Protein AF-A0A1I1S338-F1 (afdb_monomer)

Foldseek 3Di:
DAFEAECVRLVHDAFQDFALLAAQLQPAAAEWEPEAQFQADPDPVCVSVVLNVQQCCCCVVVVHRTRQACWEFHQQRYIYGTSHASTFGNQLPDPCCRRRYGYYYYSWHHHPVDTDDNHPSRLNNLLQRRLLCCAPRVHHQQYAYSCVRDPDCPPPPCRVCNVVVSSHFFDKDKDADAPPDALPNVCNGSNHDSVVQCVQAVNDPVRDDDGRDITTDGD

InterPro domains:
  IPR002502 N-acetylmuramoyl-L-alanine amidase domain [cd06583] (28-158)
  IPR006619 Peptidoglycan recognition protein family domain, metazoa/bacteria [SM00701] (2-142)
  IPR015510 Peptidoglycan recognition protein [PTHR11022] (5-163)
  IPR018392 LysM domain [PF01476] (175-217)
  IPR018392 LysM domain [PS51782] (173-217)
  IPR018392 LysM domain [SM00257] (174-218)
  IPR018392 LysM domain [cd00118] (173-217)
  IPR036505 N-acetylmuramoyl-L-alanine amidase/PGRP domain superfamily [G3DSA:3.40.80.10] (1-164)
  IPR036505 N-acetylmuramoyl-L-alanine amidase/PGRP domain superfamily [SSF55846] (4-162)
  IPR036779 LysM domain superfamily [G3DSA:3.10.350.10] (165-219)
  IPR036779 LysM domain superfamily [SSF54106] (173-217)

pLDDT: mean 95.17, std 5.33, range [66.94, 98.88]

Solvent-accessible surface area (backbone atoms only — not comparable to full-atom values): 11279 Å² total; per-residue (Å²): 126,58,44,73,36,49,41,74,79,49,63,58,76,83,57,80,60,84,52,61,71,49,45,18,60,80,40,8,40,29,34,34,36,73,44,71,50,63,61,54,66,94,51,69,85,53,46,40,58,52,52,46,50,51,29,45,46,28,32,74,72,69,64,37,46,40,39,37,32,16,31,35,21,29,57,75,4,36,24,38,45,46,60,33,65,63,33,39,26,68,65,34,87,41,71,64,41,14,24,21,20,41,28,39,26,34,48,29,19,20,43,102,90,50,58,44,81,85,39,74,36,22,50,43,7,42,16,40,52,47,22,23,35,30,60,74,33,50,25,32,91,47,63,45,38,37,42,79,62,43,100,55,73,41,24,48,81,57,39,59,37,44,77,70,52,66,45,55,50,76,48,76,40,80,46,65,40,51,88,92,67,44,58,60,58,50,13,61,62,55,18,36,54,31,63,59,37,27,61,69,59,73,47,52,89,94,58,80,83,52,70,69,41,77,39,50,42,73,51

Mean predicted aligned error: 4.78 Å

Sequence (219 aa):
MAVFITRAQWGARAPRNRNTDITPGNGGVTIHHVGGTRTARSSHDDCAAQVRSIQNQHMDTNGWADIAYSHLSCVHGHVFQGRGEGYRTAANGTDSGNQDWYAVCGLTGGTPSAYDTMTAELRDAFRLAVARLRALGGAATAINGHLNHLATACPGNLYTWVQNGTLAPGTVRTHTVQAGETLYAIGQRYGVAWTSIADRNGIRDPYLIYVGQRLLISY

Organism: NCBI:txid910347

Secondary structure (DSSP, 8-state):
--EEE-TTTTTPPPPS-------TTSSEEEEEEEESS----SSGGGHHHHHHHHHHIIIIIS--SS-S-SEEE-TTSEEEESS-TTS--S-SSSHHHHHHEEEEEEEEEEETTEEPP--HHHHHHHHHHHHHHHHTT---SEEEEGGGTSS--TTGGGHHHHHTTTTSS--EEEEEPPTT--HHHHHHHHTS-HHHHHHHTT--TT----TT-EEEEE-

Structure (mmCIF, N/CA/C/O backbone):
data_AF-A0A1I1S338-F1
#
_entry.id   AF-A0A1I1S338-F1
#
loop_
_atom_site.group_PDB
_atom_site.id
_atom_site.type_symbol
_atom_site.label_atom_id
_atom_site.label_alt_id
_atom_site.label_comp_id
_atom_site.label_asym_id
_atom_site.label_entity_id
_atom_site.label_seq_id
_atom_site.pdbx_PDB_ins_code
_atom_site.Cartn_x
_atom_site.Cartn_y
_atom_site.Cartn_z
_atom_site.occupancy
_atom_site.B_iso_or_equiv
_atom_site.auth_seq_id
_atom_site.auth_comp_id
_atom_site.auth_asym_id
_atom_site.auth_atom_id
_atom_site.pdbx_PDB_model_num
ATOM 1 N N . MET A 1 1 ? -8.687 12.300 4.635 1.00 67.56 1 MET A N 1
ATOM 2 C CA . MET A 1 1 ? -8.580 11.089 5.486 1.00 67.56 1 MET A CA 1
ATOM 3 C C . MET A 1 1 ? -8.203 9.935 4.580 1.00 67.56 1 MET A C 1
ATOM 5 O O . MET A 1 1 ? -8.841 9.800 3.550 1.00 67.56 1 MET A O 1
ATOM 9 N N . ALA A 1 2 ? -7.185 9.147 4.931 1.00 86.06 2 ALA A N 1
ATOM 10 C CA . ALA A 1 2 ? -6.843 7.964 4.153 1.00 86.06 2 ALA A CA 1
ATOM 11 C C . ALA A 1 2 ? -7.963 6.908 4.118 1.00 86.06 2 ALA A C 1
ATOM 13 O O . ALA A 1 2 ? -8.578 6.652 5.155 1.00 86.06 2 ALA A O 1
ATOM 14 N N . VAL A 1 3 ? -8.204 6.304 2.953 1.00 90.69 3 VAL A N 1
ATOM 15 C CA . VAL A 1 3 ? -9.297 5.345 2.712 1.00 90.69 3 VAL A CA 1
ATOM 16 C C . VAL A 1 3 ? -8.755 4.068 2.080 1.00 90.69 3 VAL A C 1
ATOM 18 O O . VAL A 1 3 ? -7.980 4.125 1.130 1.00 90.69 3 VAL A O 1
ATOM 21 N N . PHE A 1 4 ? -9.178 2.911 2.588 1.00 94.69 4 PHE A N 1
ATOM 22 C CA . PHE A 1 4 ? -8.853 1.616 1.996 1.00 94.69 4 PHE A CA 1
ATOM 23 C C . PHE A 1 4 ? -9.883 1.224 0.928 1.00 94.69 4 PHE A C 1
ATOM 25 O O . PHE A 1 4 ? -11.087 1.282 1.176 1.00 94.69 4 PHE A O 1
ATOM 32 N N . ILE A 1 5 ? -9.402 0.808 -0.241 1.00 96.69 5 ILE A N 1
ATOM 33 C CA . ILE A 1 5 ? -10.182 0.420 -1.415 1.00 96.69 5 ILE A CA 1
ATOM 34 C C . ILE A 1 5 ? -9.895 -1.051 -1.718 1.00 96.69 5 ILE A C 1
ATOM 36 O O . ILE A 1 5 ? -8.799 -1.426 -2.141 1.00 96.69 5 ILE A O 1
ATOM 40 N N . THR A 1 6 ? -10.894 -1.898 -1.494 1.00 97.69 6 THR A N 1
ATOM 41 C CA . THR A 1 6 ? -10.835 -3.342 -1.752 1.00 97.69 6 THR A CA 1
ATOM 42 C C . THR A 1 6 ? -10.693 -3.649 -3.239 1.00 97.69 6 THR A C 1
ATOM 44 O O . THR A 1 6 ? -11.059 -2.845 -4.098 1.00 97.69 6 THR A O 1
ATOM 47 N N . ARG A 1 7 ? -10.239 -4.868 -3.548 1.00 98.44 7 ARG A N 1
ATOM 48 C CA . ARG A 1 7 ? -10.154 -5.378 -4.926 1.00 98.44 7 ARG A CA 1
ATOM 49 C C . ARG A 1 7 ? -11.443 -5.210 -5.727 1.00 98.44 7 ARG A C 1
ATOM 51 O O . ARG A 1 7 ? -11.390 -4.789 -6.877 1.00 98.44 7 ARG A O 1
ATOM 58 N N . ALA A 1 8 ? -12.591 -5.496 -5.116 1.00 98.12 8 ALA A N 1
ATOM 59 C CA . ALA A 1 8 ? -13.884 -5.332 -5.773 1.00 98.12 8 ALA A CA 1
ATOM 60 C C . ALA A 1 8 ? -14.172 -3.857 -6.105 1.00 98.12 8 ALA A C 1
ATOM 62 O O . ALA A 1 8 ? -14.576 -3.551 -7.222 1.00 98.12 8 ALA A O 1
ATOM 63 N N . GLN A 1 9 ? -13.897 -2.938 -5.173 1.00 97.94 9 GLN A N 1
ATOM 64 C CA . GLN A 1 9 ? -14.173 -1.508 -5.350 1.00 97.94 9 GLN A CA 1
ATOM 65 C C . GLN A 1 9 ? -13.349 -0.862 -6.470 1.00 97.94 9 GLN A C 1
ATOM 67 O O . GLN A 1 9 ? -13.859 0.017 -7.157 1.00 97.94 9 GLN A O 1
ATOM 72 N N . TRP A 1 10 ? -12.097 -1.285 -6.689 1.00 98.44 10 TRP A N 1
ATOM 73 C CA . TRP A 1 10 ? -11.290 -0.760 -7.801 1.00 98.44 10 TRP A CA 1
ATOM 74 C C . TRP A 1 10 ? -11.414 -1.570 -9.098 1.00 98.44 10 TRP A C 1
ATOM 76 O O . TRP A 1 10 ? -10.772 -1.228 -10.093 1.00 98.44 10 TRP A O 1
ATOM 86 N N . GLY A 1 11 ? -12.264 -2.600 -9.130 1.00 98.56 11 GLY A N 1
ATOM 87 C CA . GLY A 1 11 ? -12.489 -3.420 -10.322 1.00 98.56 11 GLY A CA 1
ATOM 88 C C . GLY A 1 11 ? -11.291 -4.302 -10.675 1.00 98.56 11 GLY A C 1
ATOM 89 O O . GLY A 1 11 ? -10.928 -4.413 -11.845 1.00 98.56 11 GLY A O 1
ATOM 90 N N . ALA A 1 12 ? -10.649 -4.894 -9.667 1.00 98.62 12 ALA A N 1
ATOM 91 C CA . ALA A 1 12 ? -9.576 -5.856 -9.866 1.00 98.62 12 ALA A CA 1
ATOM 92 C C . ALA A 1 12 ? -10.063 -7.076 -10.635 1.00 98.62 12 ALA A C 1
ATOM 94 O O . ALA A 1 12 ? -11.068 -7.684 -10.260 1.00 98.62 12 ALA A O 1
ATOM 95 N N . ARG A 1 13 ? -9.287 -7.531 -11.621 1.00 98.19 13 ARG A N 1
ATOM 96 C CA . ARG A 1 13 ? -9.495 -8.885 -12.147 1.00 98.19 13 ARG A CA 1
ATOM 97 C C . ARG A 1 13 ? -8.976 -9.940 -11.167 1.00 98.19 13 ARG A C 1
ATOM 99 O O . ARG A 1 13 ? -8.179 -9.647 -10.261 1.00 98.19 13 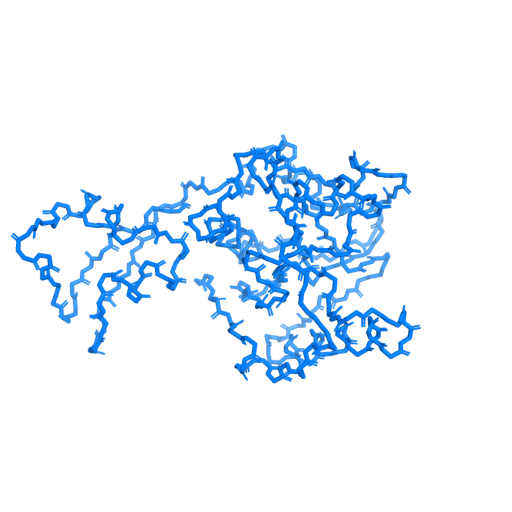ARG A O 1
ATOM 106 N N . ALA A 1 14 ? -9.448 -11.173 -11.337 1.00 98.25 14 ALA A N 1
ATOM 107 C CA . ALA A 1 14 ? -9.021 -12.306 -10.527 1.00 98.25 14 ALA A CA 1
ATOM 108 C C . ALA A 1 14 ? -7.524 -12.611 -10.747 1.00 98.25 14 ALA A C 1
ATOM 110 O O . ALA A 1 14 ? -7.052 -12.533 -11.885 1.00 98.25 14 ALA A O 1
ATOM 111 N N . PRO A 1 15 ? -6.768 -12.955 -9.689 1.00 98.19 15 PRO A N 1
ATOM 112 C CA . PRO A 1 15 ? -5.396 -13.426 -9.841 1.00 98.19 15 PRO A CA 1
ATOM 113 C C . PRO A 1 15 ? -5.374 -14.823 -10.486 1.00 98.19 15 PRO A C 1
ATOM 115 O O . PRO A 1 15 ? -6.295 -15.612 -10.282 1.00 98.19 15 PRO A O 1
ATOM 118 N N . ARG A 1 16 ? -4.304 -15.160 -11.216 1.00 98.31 16 ARG A N 1
ATOM 119 C CA . ARG A 1 16 ? -4.097 -16.508 -11.787 1.00 98.31 16 ARG A CA 1
ATOM 120 C C . ARG A 1 16 ? -3.843 -17.561 -10.708 1.00 98.31 16 ARG A C 1
ATOM 122 O O . ARG A 1 16 ? -4.234 -18.709 -10.863 1.00 98.31 16 ARG A O 1
ATOM 129 N N . ASN A 1 17 ? -3.164 -17.173 -9.631 1.00 96.75 17 ASN A N 1
ATOM 130 C CA . ASN A 1 17 ? -2.969 -17.971 -8.422 1.00 96.75 17 ASN A CA 1
ATOM 131 C C . ASN A 1 17 ? -2.651 -17.049 -7.233 1.00 96.75 17 ASN A C 1
ATOM 133 O O . ASN A 1 17 ? -2.415 -15.851 -7.406 1.00 96.75 17 ASN A O 1
ATOM 137 N N . ARG A 1 18 ? -2.668 -17.609 -6.022 1.00 95.44 18 ARG A N 1
ATOM 138 C CA . ARG A 1 18 ? -2.343 -16.904 -4.780 1.00 95.44 18 ARG A CA 1
ATOM 139 C C . ARG A 1 18 ? -1.297 -17.698 -4.008 1.00 95.44 18 ARG A C 1
ATOM 141 O O . ARG A 1 18 ? -1.559 -18.829 -3.621 1.00 95.44 18 ARG A O 1
ATOM 148 N N . ASN A 1 19 ? -0.136 -17.092 -3.786 1.00 96.88 19 ASN A N 1
ATOM 149 C CA . ASN A 1 19 ? 0.939 -17.692 -3.006 1.00 96.88 19 ASN A CA 1
ATOM 150 C C . ASN A 1 19 ? 0.873 -17.195 -1.554 1.00 96.88 19 ASN A C 1
ATOM 152 O O . ASN A 1 19 ? 0.989 -15.991 -1.328 1.00 96.88 19 ASN A O 1
ATOM 156 N N . THR A 1 20 ? 0.680 -18.102 -0.597 1.00 97.69 20 THR A N 1
ATOM 157 C CA . THR A 1 20 ? 0.616 -17.814 0.849 1.00 97.69 20 THR A CA 1
ATOM 158 C C . THR A 1 20 ? 1.946 -18.026 1.572 1.00 97.69 20 THR A C 1
ATOM 160 O O . THR A 1 20 ? 2.006 -17.899 2.790 1.00 97.69 20 THR A O 1
ATOM 163 N N . ASP A 1 21 ? 3.009 -18.366 0.844 1.00 97.56 21 ASP A N 1
ATOM 164 C CA . ASP A 1 21 ? 4.362 -18.501 1.378 1.00 97.56 21 ASP A CA 1
ATOM 165 C C . ASP A 1 21 ? 4.961 -17.117 1.664 1.00 97.56 21 ASP A C 1
ATOM 167 O O . ASP A 1 21 ? 5.674 -16.537 0.844 1.00 97.56 21 ASP A O 1
ATOM 171 N N . ILE A 1 22 ? 4.590 -16.536 2.801 1.00 98.31 22 ILE A N 1
ATOM 172 C CA . ILE A 1 22 ? 5.074 -15.236 3.255 1.00 98.31 22 ILE A CA 1
ATOM 173 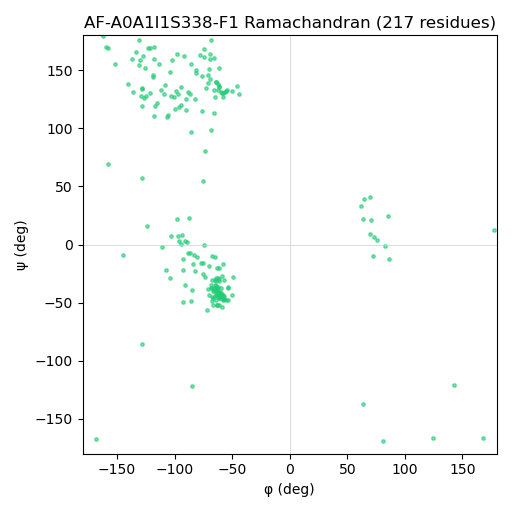C C . ILE A 1 22 ? 5.311 -15.259 4.772 1.00 98.31 22 ILE A C 1
ATOM 175 O O . ILE A 1 22 ? 4.500 -15.775 5.540 1.00 98.31 22 ILE A O 1
ATOM 179 N N . THR A 1 23 ? 6.418 -14.666 5.204 1.00 98.56 23 THR A N 1
ATOM 180 C CA . THR A 1 23 ? 6.930 -14.606 6.580 1.00 98.56 23 THR A CA 1
ATOM 181 C C . THR A 1 23 ? 7.237 -13.158 6.986 1.00 98.56 23 THR A C 1
ATOM 183 O O . THR A 1 23 ? 8.348 -12.833 7.403 1.00 98.56 23 THR A O 1
ATOM 186 N N . PRO A 1 24 ? 6.254 -12.240 6.919 1.00 98.06 24 PRO A N 1
ATOM 187 C CA . PRO A 1 24 ? 6.486 -10.803 7.073 1.00 98.06 24 PRO A CA 1
ATOM 188 C C . PRO A 1 24 ? 6.921 -10.385 8.491 1.00 98.06 24 PRO A C 1
ATOM 190 O O . PRO A 1 24 ? 7.330 -9.243 8.709 1.00 98.06 24 PRO A O 1
ATOM 193 N N . GLY A 1 25 ? 6.851 -11.305 9.458 1.00 98.12 25 GLY A N 1
ATOM 194 C CA . GLY A 1 25 ? 7.414 -11.144 10.798 1.00 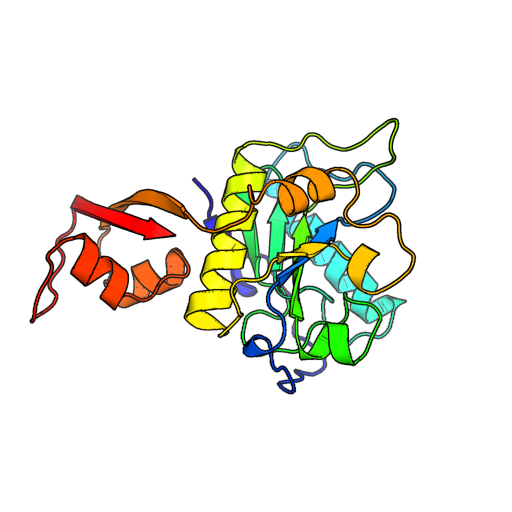98.12 25 GLY A CA 1
ATOM 195 C C . GLY A 1 25 ? 8.949 -11.161 10.836 1.00 98.12 25 GLY A C 1
ATOM 196 O O . GLY A 1 25 ? 9.523 -10.651 11.792 1.00 98.12 25 GLY A O 1
ATOM 197 N N . ASN A 1 26 ? 9.614 -11.683 9.799 1.00 98.19 26 ASN A N 1
ATOM 198 C CA . ASN A 1 26 ? 11.077 -11.668 9.681 1.00 98.19 26 ASN A CA 1
ATOM 199 C C . ASN A 1 26 ? 11.615 -10.338 9.132 1.00 98.19 26 ASN A C 1
ATOM 201 O O . ASN A 1 26 ? 12.783 -10.013 9.334 1.00 98.19 26 ASN A O 1
ATOM 205 N N . GLY A 1 27 ? 10.781 -9.582 8.416 1.00 98.06 27 GLY A N 1
ATOM 206 C CA . GLY A 1 27 ? 11.175 -8.353 7.740 1.00 98.06 27 GLY A CA 1
ATOM 207 C C . GLY A 1 27 ? 10.257 -7.193 8.083 1.00 98.06 27 GLY A C 1
ATOM 208 O O . GLY A 1 27 ? 10.541 -6.415 8.991 1.00 98.06 27 GLY A O 1
ATOM 209 N N . GLY A 1 28 ? 9.148 -7.067 7.357 1.00 98.31 28 GLY A N 1
ATOM 210 C CA . GLY A 1 28 ? 8.177 -5.996 7.571 1.00 98.31 28 GLY A CA 1
ATOM 211 C C . GLY A 1 28 ? 7.575 -5.487 6.269 1.00 98.31 28 GLY A C 1
ATOM 212 O O . GLY A 1 28 ? 6.930 -6.241 5.537 1.00 98.31 28 GLY A O 1
ATOM 213 N N . VAL A 1 29 ? 7.742 -4.190 5.988 1.00 98.81 29 VAL A N 1
ATOM 214 C CA . VAL A 1 29 ? 7.155 -3.541 4.804 1.00 98.81 29 VAL A CA 1
ATOM 215 C C . VAL A 1 29 ? 8.200 -2.808 3.963 1.00 98.81 29 VAL A C 1
ATOM 217 O O . VAL A 1 29 ? 8.901 -1.923 4.447 1.00 98.81 29 VAL A O 1
ATOM 220 N N . THR A 1 30 ? 8.247 -3.126 2.672 1.00 98.88 30 THR A N 1
ATOM 221 C CA . THR A 1 30 ? 9.087 -2.457 1.676 1.00 98.88 30 THR A CA 1
ATOM 222 C C . THR A 1 30 ? 8.299 -1.422 0.891 1.00 98.88 30 THR A C 1
ATOM 224 O O . THR A 1 30 ? 7.211 -1.693 0.379 1.00 98.88 30 THR A O 1
ATOM 227 N N . ILE A 1 31 ? 8.868 -0.228 0.765 1.00 98.81 31 ILE A N 1
ATOM 228 C CA . ILE A 1 31 ? 8.278 0.896 0.045 1.00 98.81 31 ILE A CA 1
ATOM 229 C C . ILE A 1 31 ? 8.792 0.940 -1.388 1.00 98.81 31 ILE A C 1
ATOM 231 O O . ILE A 1 31 ? 9.991 0.803 -1.649 1.00 98.81 31 ILE A O 1
ATOM 235 N N . HIS A 1 32 ? 7.851 1.167 -2.301 1.00 98.75 32 HIS A N 1
ATOM 236 C CA . HIS A 1 32 ? 8.046 1.256 -3.742 1.00 98.75 32 HIS A CA 1
ATOM 237 C C . HIS A 1 32 ? 7.447 2.541 -4.312 1.00 98.75 32 HIS A C 1
ATOM 239 O O . HIS A 1 32 ? 6.574 3.159 -3.702 1.00 98.75 32 HIS A O 1
ATOM 245 N N . HIS A 1 33 ? 7.875 2.894 -5.518 1.00 97.69 33 HIS A N 1
ATOM 246 C CA . HIS A 1 33 ? 7.167 3.806 -6.417 1.00 97.69 33 HIS A CA 1
ATOM 247 C C . HIS A 1 33 ? 6.901 3.089 -7.751 1.00 97.69 33 HIS A C 1
ATOM 249 O O . HIS A 1 33 ? 7.451 2.010 -7.978 1.00 97.69 33 HIS A O 1
ATOM 255 N N . VAL A 1 34 ? 6.074 3.651 -8.633 1.00 95.81 34 VAL A N 1
ATOM 256 C CA . VAL A 1 34 ? 5.725 2.979 -9.901 1.00 95.81 34 VAL A CA 1
ATOM 257 C C . VAL A 1 34 ? 6.912 2.951 -10.866 1.00 95.81 34 VAL A C 1
ATOM 259 O O . VAL A 1 34 ? 7.114 1.953 -11.552 1.00 95.81 34 VAL A O 1
ATOM 262 N N . GLY A 1 35 ? 7.711 4.020 -10.934 1.00 87.94 35 GLY A N 1
ATOM 263 C CA . GLY A 1 35 ? 8.887 4.031 -11.802 1.00 87.94 35 GLY A CA 1
ATOM 264 C C . GLY A 1 35 ? 9.544 5.393 -12.007 1.00 87.94 35 GLY A C 1
ATOM 265 O O . GLY A 1 35 ? 9.264 6.368 -11.311 1.00 87.94 35 GLY A O 1
ATOM 266 N N . GLY A 1 36 ? 10.428 5.454 -13.008 1.00 90.81 36 GLY A N 1
ATOM 267 C CA . GLY A 1 36 ? 11.307 6.599 -13.282 1.00 90.81 36 GLY A CA 1
ATOM 268 C C . GLY A 1 36 ? 10.640 7.828 -13.909 1.00 90.81 36 GLY A C 1
ATOM 269 O O . GLY A 1 36 ? 11.309 8.827 -14.151 1.00 90.81 36 GLY A O 1
ATOM 270 N N . THR A 1 37 ? 9.336 7.790 -14.178 1.00 94.62 37 THR A N 1
ATOM 271 C CA . THR A 1 37 ? 8.576 8.914 -14.747 1.00 94.62 37 THR A CA 1
ATOM 272 C C . THR A 1 37 ? 7.473 9.358 -13.800 1.00 94.62 37 THR A C 1
ATOM 274 O O . THR A 1 37 ? 6.845 8.522 -13.151 1.00 94.62 37 THR A O 1
ATOM 277 N N . ARG A 1 38 ? 7.190 10.665 -13.773 1.00 96.81 38 ARG A N 1
ATOM 278 C CA . ARG A 1 38 ? 6.023 11.213 -13.072 1.00 96.81 38 ARG A CA 1
ATOM 279 C C . ARG A 1 38 ? 4.741 10.552 -13.570 1.00 96.81 38 ARG A C 1
ATOM 281 O O . ARG A 1 38 ? 4.540 10.402 -14.774 1.00 96.81 38 ARG A O 1
AT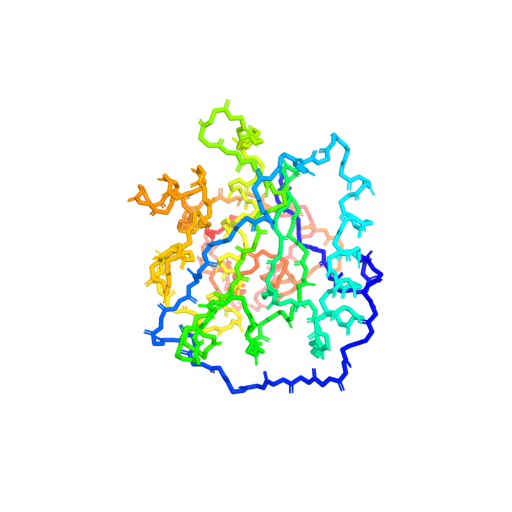OM 288 N N . THR A 1 39 ? 3.905 10.117 -12.642 1.00 96.50 39 THR A N 1
ATOM 289 C CA . THR A 1 39 ? 2.729 9.280 -12.912 1.00 96.50 39 THR A CA 1
ATOM 290 C C . THR A 1 39 ? 1.548 9.604 -11.999 1.00 96.50 39 THR A C 1
ATOM 292 O O . THR A 1 39 ? 0.449 9.091 -12.223 1.00 96.50 39 THR A O 1
ATOM 295 N N . ALA A 1 40 ? 1.741 10.443 -10.977 1.00 97.31 40 ALA A N 1
ATOM 296 C CA . ALA A 1 40 ? 0.662 10.841 -10.086 1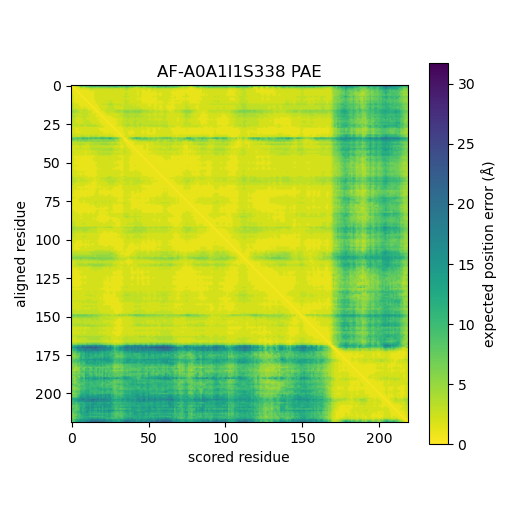.00 97.31 40 ALA A CA 1
ATOM 297 C C . ALA A 1 40 ? -0.498 11.461 -10.881 1.00 97.31 40 ALA A C 1
ATOM 299 O O . ALA A 1 40 ? -0.306 12.322 -11.742 1.00 97.31 40 ALA A O 1
ATOM 300 N N . ARG A 1 41 ? -1.719 10.998 -10.599 1.00 97.62 41 ARG A N 1
ATOM 301 C CA . ARG A 1 41 ? -2.935 11.526 -11.225 1.00 97.62 41 ARG A CA 1
ATOM 302 C C . ARG A 1 41 ? -3.381 12.803 -10.529 1.00 97.62 41 ARG A C 1
ATOM 304 O O . ARG A 1 41 ? -3.219 12.941 -9.319 1.00 97.62 41 ARG A O 1
ATOM 311 N N . SER A 1 42 ? -3.970 13.718 -11.292 1.00 96.25 42 SER A N 1
ATOM 312 C CA . SER A 1 42 ? -4.557 14.945 -10.751 1.00 96.25 42 SER A CA 1
ATOM 313 C C . SER A 1 42 ? -5.823 14.651 -9.945 1.00 96.25 42 SER A C 1
ATOM 315 O O . SER A 1 42 ? -5.952 15.168 -8.839 1.00 96.25 42 SER A O 1
ATOM 317 N N . SER A 1 43 ? -6.705 13.771 -10.438 1.00 97.00 43 SER A N 1
ATOM 318 C CA . SER A 1 43 ? -7.913 13.323 -9.731 1.00 97.00 43 SER A CA 1
ATOM 319 C C . SER A 1 43 ? -7.759 11.918 -9.147 1.00 97.00 43 SER A C 1
ATOM 321 O O . SER A 1 43 ? -7.086 11.057 -9.719 1.00 97.00 43 SER A O 1
ATOM 323 N N . HIS A 1 44 ? -8.424 11.673 -8.015 1.00 96.94 44 HIS A N 1
ATOM 324 C CA . HIS A 1 44 ? -8.537 10.334 -7.442 1.00 96.94 44 HIS A CA 1
ATOM 325 C C . HIS A 1 44 ? -9.333 9.382 -8.348 1.00 96.94 44 HIS A C 1
ATOM 327 O O . HIS A 1 44 ? -9.031 8.187 -8.386 1.00 96.94 44 HIS A O 1
ATOM 333 N N . ASP A 1 45 ? -10.290 9.904 -9.119 1.00 96.88 45 ASP A N 1
ATOM 334 C CA . ASP A 1 45 ? -11.149 9.104 -10.003 1.00 96.88 45 ASP A CA 1
ATOM 335 C C . ASP A 1 45 ? -10.335 8.311 -11.044 1.00 96.88 45 ASP A C 1
ATOM 337 O O . ASP A 1 45 ? -10.710 7.209 -11.450 1.00 96.88 45 ASP A O 1
ATOM 341 N N . ASP A 1 46 ? -9.149 8.814 -11.398 1.00 98.12 46 ASP A N 1
ATOM 342 C CA . ASP A 1 46 ? -8.233 8.179 -12.346 1.00 98.12 46 ASP A CA 1
ATOM 343 C C . ASP A 1 46 ? -7.337 7.103 -11.707 1.00 98.12 46 ASP A C 1
ATOM 345 O O . ASP A 1 46 ? -6.732 6.280 -12.407 1.00 98.12 46 ASP A O 1
ATOM 349 N N . CYS A 1 47 ? -7.213 7.078 -10.375 1.00 98.44 47 CYS A N 1
ATOM 350 C CA . CYS A 1 47 ? -6.280 6.181 -9.691 1.00 98.44 47 CYS A CA 1
ATOM 351 C C . CYS A 1 47 ? -6.687 4.713 -9.827 1.00 98.44 47 CYS A C 1
ATOM 353 O O . CYS A 1 47 ? -5.823 3.859 -10.019 1.00 98.44 47 CYS A O 1
ATOM 355 N N . ALA A 1 48 ? -7.984 4.397 -9.798 1.00 98.69 48 ALA A N 1
ATOM 356 C CA . ALA A 1 48 ? -8.434 3.018 -9.988 1.00 98.69 48 ALA A CA 1
ATOM 357 C C . ALA A 1 48 ? -8.073 2.499 -11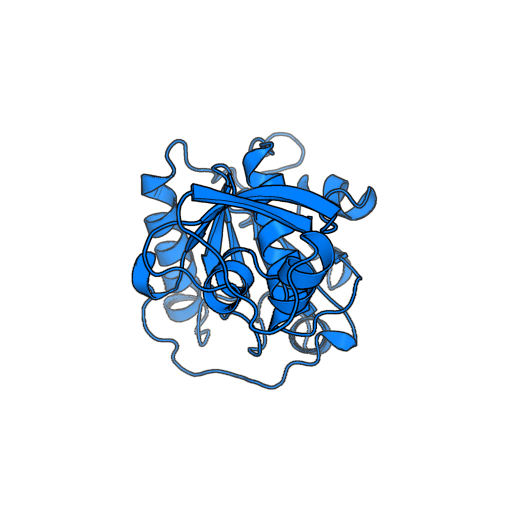.395 1.00 98.69 48 ALA A C 1
ATOM 359 O O . ALA A 1 48 ? -7.629 1.360 -11.545 1.00 98.69 48 ALA A O 1
ATOM 360 N N . ALA A 1 49 ? -8.190 3.346 -12.426 1.00 98.69 49 ALA A N 1
ATOM 361 C CA . ALA A 1 49 ? -7.773 3.006 -13.787 1.00 98.69 49 ALA A CA 1
ATOM 362 C C . ALA A 1 49 ? -6.254 2.802 -13.891 1.00 98.69 49 ALA A C 1
ATOM 364 O O . ALA A 1 49 ? -5.802 1.854 -14.535 1.00 98.69 49 ALA A O 1
ATOM 365 N N . GLN A 1 50 ? -5.466 3.634 -13.205 1.00 98.56 50 GLN A N 1
ATOM 366 C CA . GLN A 1 50 ? -4.016 3.461 -13.114 1.00 98.56 50 GLN A CA 1
ATOM 367 C C . GLN A 1 50 ? -3.633 2.126 -12.458 1.00 98.56 50 GLN A C 1
ATOM 369 O O . GLN A 1 50 ? -2.798 1.406 -13.001 1.00 98.56 50 GLN A O 1
ATOM 374 N N . VAL A 1 51 ? -4.265 1.756 -11.339 1.00 98.81 51 VAL A N 1
ATOM 375 C CA . VAL A 1 51 ? -3.999 0.480 -10.647 1.00 98.81 51 VAL A CA 1
ATOM 376 C C . VAL A 1 51 ? -4.369 -0.719 -11.524 1.00 98.81 51 VAL A C 1
ATOM 378 O O . VAL A 1 51 ? -3.590 -1.671 -11.604 1.00 98.81 51 VAL A O 1
ATOM 381 N N . ARG A 1 52 ? -5.495 -0.661 -12.253 1.00 98.81 52 ARG A N 1
ATOM 382 C CA . ARG A 1 52 ? -5.858 -1.694 -13.243 1.00 98.81 52 ARG A CA 1
ATOM 383 C C . ARG A 1 52 ? -4.823 -1.810 -14.360 1.00 98.81 52 ARG A C 1
ATOM 385 O O . ARG A 1 52 ? -4.460 -2.922 -14.721 1.00 98.81 52 ARG A O 1
ATOM 392 N N . SER A 1 53 ? -4.303 -0.692 -14.869 1.00 98.50 53 SER A N 1
ATOM 393 C CA . SER A 1 53 ? -3.241 -0.705 -15.887 1.00 98.50 53 SER A CA 1
ATOM 394 C C . SER A 1 53 ? -1.971 -1.406 -15.384 1.00 98.50 53 SER A C 1
ATOM 396 O O . SER A 1 53 ? -1.434 -2.275 -16.067 1.00 98.50 53 SER A O 1
ATOM 398 N N . ILE A 1 54 ? -1.555 -1.123 -14.144 1.00 98.56 54 ILE A N 1
ATOM 399 C CA . ILE A 1 54 ? -0.413 -1.793 -13.502 1.00 98.56 54 ILE A CA 1
ATOM 400 C C . ILE A 1 54 ? -0.683 -3.300 -13.340 1.00 98.56 54 ILE A C 1
ATOM 402 O O . ILE A 1 54 ? 0.181 -4.123 -13.636 1.00 98.56 54 ILE A O 1
ATOM 406 N N . GLN A 1 55 ? -1.885 -3.692 -12.899 1.00 98.81 55 GLN A N 1
ATOM 407 C CA . GLN A 1 55 ? -2.269 -5.107 -12.816 1.00 98.81 55 GLN A CA 1
ATOM 408 C C . GLN A 1 55 ? -2.237 -5.790 -14.195 1.00 98.81 55 GLN A C 1
ATOM 410 O O . GLN A 1 55 ? -1.774 -6.927 -14.313 1.00 98.81 55 GLN A O 1
ATOM 415 N N . ASN A 1 56 ? -2.719 -5.107 -15.235 1.00 98.69 56 ASN A N 1
ATOM 416 C CA . ASN A 1 56 ? -2.736 -5.626 -16.597 1.00 98.69 56 ASN A CA 1
ATOM 417 C C . ASN A 1 56 ? -1.321 -5.857 -17.111 1.00 98.69 56 ASN A C 1
ATOM 419 O O . ASN A 1 56 ? -0.988 -6.984 -17.462 1.00 98.69 56 ASN A O 1
ATOM 423 N N . GLN A 1 57 ? -0.455 -4.847 -17.024 1.00 98.25 57 GLN A N 1
ATOM 424 C CA . GLN A 1 57 ? 0.955 -4.974 -17.388 1.00 98.25 57 GLN A CA 1
ATOM 425 C C . GLN A 1 57 ? 1.628 -6.143 -16.651 1.00 98.25 57 GLN A C 1
ATOM 427 O O . GLN A 1 57 ? 2.279 -6.983 -17.269 1.00 98.25 57 GLN A O 1
ATOM 432 N N . HIS A 1 58 ? 1.435 -6.252 -15.335 1.00 98.44 58 HIS A N 1
ATOM 433 C CA . HIS A 1 58 ? 2.060 -7.311 -14.549 1.00 98.44 58 HIS A CA 1
ATOM 434 C C . HIS A 1 58 ? 1.644 -8.723 -14.975 1.00 98.44 58 HIS A C 1
ATOM 436 O O . HIS A 1 58 ? 2.502 -9.599 -15.043 1.00 98.44 58 HIS A O 1
ATOM 442 N N . MET A 1 59 ? 0.369 -8.981 -15.278 1.00 98.50 59 MET A N 1
ATOM 443 C CA . MET A 1 59 ? -0.025 -10.352 -15.642 1.00 98.50 59 MET A CA 1
ATOM 444 C C . MET A 1 59 ? 0.064 -10.608 -17.152 1.00 98.50 59 MET A C 1
ATOM 446 O O . MET A 1 59 ? 0.415 -11.718 -17.553 1.00 98.50 59 MET A O 1
ATOM 450 N N . ASP A 1 60 ? -0.227 -9.617 -17.993 1.00 98.38 60 ASP A N 1
ATOM 451 C CA . ASP A 1 60 ? -0.285 -9.794 -19.451 1.00 98.38 60 ASP A CA 1
ATOM 452 C C . ASP A 1 60 ? 1.099 -9.664 -20.086 1.00 98.38 60 ASP A C 1
ATOM 454 O O . ASP A 1 60 ? 1.435 -10.443 -20.971 1.00 98.38 60 ASP A O 1
ATOM 458 N N . THR A 1 61 ? 1.923 -8.728 -19.606 1.00 97.75 61 THR A N 1
ATOM 459 C CA . THR A 1 61 ? 3.283 -8.513 -20.123 1.00 97.75 61 THR A CA 1
ATOM 460 C C . THR A 1 61 ? 4.320 -9.302 -19.333 1.00 97.75 61 THR A C 1
ATOM 462 O O . THR A 1 61 ? 5.114 -10.020 -19.932 1.00 97.75 61 THR A O 1
ATOM 465 N N . ASN A 1 62 ? 4.308 -9.229 -17.996 1.00 96.69 62 ASN A N 1
ATOM 466 C CA . ASN A 1 62 ? 5.339 -9.902 -17.187 1.00 96.69 62 ASN A CA 1
ATOM 467 C C . ASN A 1 62 ? 4.993 -11.367 -16.865 1.00 96.69 62 ASN A C 1
ATOM 469 O O . ASN A 1 62 ? 5.800 -12.078 -16.270 1.00 96.69 62 ASN A O 1
ATOM 473 N N . GLY A 1 63 ? 3.782 -11.823 -17.203 1.00 96.94 63 GLY A N 1
ATOM 474 C CA . GLY A 1 63 ? 3.336 -13.189 -16.928 1.00 96.94 63 GLY A CA 1
ATOM 475 C C . GLY A 1 63 ? 3.013 -13.477 -15.455 1.00 96.94 63 GLY A C 1
ATOM 476 O O . GLY A 1 63 ? 2.725 -14.623 -15.111 1.00 96.94 63 GLY A O 1
ATOM 477 N N . TRP A 1 64 ? 3.024 -12.472 -14.575 1.00 97.19 64 TRP A N 1
ATOM 478 C CA . TRP A 1 64 ? 2.841 -12.667 -13.136 1.00 97.19 64 TRP A CA 1
ATOM 479 C C . TRP A 1 64 ? 1.419 -13.100 -12.774 1.00 97.19 64 TRP A C 1
ATOM 481 O O . TRP A 1 64 ? 0.459 -12.903 -13.519 1.00 97.19 64 TRP A O 1
ATOM 491 N N . ALA A 1 65 ? 1.276 -13.698 -11.590 1.00 97.62 65 ALA A N 1
ATOM 492 C CA . ALA A 1 65 ? -0.012 -14.197 -11.119 1.00 97.62 65 ALA A CA 1
ATOM 493 C C . ALA A 1 65 ? -1.029 -13.080 -10.831 1.00 97.62 65 ALA A C 1
ATOM 495 O O . ALA A 1 65 ? -2.232 -13.287 -10.973 1.00 97.62 65 ALA A O 1
ATOM 496 N N . ASP A 1 66 ? -0.547 -11.910 -10.418 1.00 98.75 66 ASP A N 1
ATOM 497 C CA . ASP A 1 66 ? -1.342 -10.734 -10.073 1.00 98.75 66 ASP A CA 1
ATOM 498 C C . ASP A 1 66 ? -0.441 -9.489 -10.080 1.00 98.75 66 ASP A C 1
ATOM 500 O O . ASP A 1 66 ? 0.781 -9.600 -10.249 1.00 98.75 66 ASP A O 1
ATOM 504 N N . ILE A 1 67 ? -1.024 -8.320 -9.799 1.00 98.75 67 ILE A N 1
ATOM 505 C CA . ILE A 1 67 ? -0.274 -7.118 -9.425 1.00 98.75 67 ILE A CA 1
ATOM 506 C C . ILE A 1 67 ? 0.802 -7.459 -8.380 1.00 98.75 67 ILE A C 1
ATOM 508 O O . ILE A 1 67 ? 0.553 -8.241 -7.465 1.00 98.75 67 ILE A O 1
ATOM 512 N N . ALA A 1 68 ? 2.021 -6.936 -8.529 1.00 98.38 68 ALA A N 1
ATOM 513 C CA . ALA A 1 68 ? 3.148 -7.356 -7.695 1.00 98.38 68 ALA A CA 1
ATOM 514 C C . ALA A 1 68 ? 2.996 -6.982 -6.222 1.00 98.38 68 ALA A C 1
ATOM 516 O O . ALA A 1 68 ? 3.382 -7.762 -5.360 1.00 98.38 68 ALA A O 1
ATOM 517 N N . TYR A 1 69 ? 2.438 -5.804 -5.952 1.00 98.81 69 TYR A N 1
ATOM 518 C CA . TYR A 1 69 ? 2.444 -5.189 -4.631 1.00 98.81 69 TYR A CA 1
ATOM 519 C C . TYR A 1 69 ? 1.345 -5.734 -3.717 1.00 98.81 69 TYR A C 1
ATOM 521 O O . TYR A 1 69 ? 0.249 -6.085 -4.164 1.00 98.81 69 TYR A O 1
ATOM 529 N N . SER A 1 70 ? 1.613 -5.732 -2.414 1.00 98.88 70 SER A N 1
ATOM 530 C CA . SER A 1 70 ? 0.623 -6.042 -1.381 1.00 98.88 70 SER A CA 1
ATOM 531 C C . SER A 1 70 ? -0.447 -4.952 -1.332 1.00 98.88 70 SER A C 1
ATOM 533 O O . SER A 1 70 ? -1.627 -5.276 -1.434 1.00 98.88 70 SER A O 1
ATOM 535 N N . HIS A 1 71 ? -0.039 -3.676 -1.295 1.00 98.88 71 HIS A N 1
ATOM 536 C CA . HIS A 1 71 ? -0.911 -2.493 -1.376 1.00 98.88 71 HIS A CA 1
ATOM 537 C C . HIS A 1 71 ? -0.333 -1.413 -2.303 1.00 98.88 71 HIS A C 1
ATOM 539 O O . HIS A 1 71 ? 0.872 -1.374 -2.553 1.00 98.88 71 HIS A O 1
ATOM 545 N N . LEU A 1 72 ? -1.184 -0.501 -2.783 1.00 98.88 72 LEU A N 1
ATOM 546 C CA . LEU A 1 72 ? -0.770 0.690 -3.531 1.00 98.88 72 LEU A CA 1
ATOM 547 C C . LEU A 1 72 ? -1.393 1.950 -2.919 1.00 98.88 72 LEU A C 1
ATOM 549 O O . LEU A 1 72 ? -2.577 1.946 -2.621 1.00 98.88 72 LEU A O 1
ATOM 553 N N . SER A 1 73 ? -0.628 3.023 -2.739 1.00 98.56 73 SER A N 1
ATOM 554 C CA . SER A 1 73 ? -1.061 4.272 -2.098 1.00 98.56 73 SER A CA 1
ATOM 555 C C . SER A 1 73 ? -1.039 5.428 -3.095 1.00 98.56 73 SER A C 1
ATOM 557 O O . SER A 1 73 ? 0.010 5.721 -3.664 1.00 98.56 73 SER A O 1
ATOM 559 N N . CYS A 1 74 ? -2.167 6.100 -3.324 1.00 98.00 74 CYS A N 1
ATOM 560 C CA . CYS A 1 74 ? -2.218 7.261 -4.215 1.00 98.00 74 CYS A CA 1
ATOM 561 C C . CYS A 1 74 ? -1.991 8.587 -3.484 1.00 98.00 74 CYS A C 1
ATOM 563 O O . CYS A 1 74 ? -2.165 8.693 -2.267 1.00 98.00 74 CYS A O 1
ATOM 565 N N . VAL A 1 75 ? -1.657 9.627 -4.254 1.00 97.81 75 VAL A N 1
ATOM 566 C CA . VAL A 1 75 ? -1.413 10.986 -3.741 1.00 97.81 75 VAL A CA 1
ATOM 567 C C . VAL A 1 75 ? -2.645 11.661 -3.133 1.00 97.81 75 VAL A C 1
ATOM 569 O O . VAL A 1 75 ? -2.519 12.679 -2.466 1.00 97.81 75 VAL A O 1
ATOM 572 N N . HIS A 1 76 ? -3.831 11.082 -3.309 1.00 97.88 76 HIS A N 1
ATOM 573 C CA . HIS A 1 76 ? -5.097 11.564 -2.745 1.00 97.88 76 HIS A CA 1
ATOM 574 C C . HIS A 1 76 ? -5.485 10.846 -1.451 1.00 97.88 76 HIS A C 1
ATOM 576 O O . HIS A 1 76 ? -6.604 10.998 -0.969 1.00 97.88 76 HIS A O 1
ATOM 582 N N . GLY A 1 77 ? -4.600 10.011 -0.903 1.00 96.12 77 GLY A N 1
ATOM 583 C CA . GLY A 1 77 ? -4.834 9.337 0.370 1.00 96.12 77 GLY A CA 1
ATOM 584 C C . GLY A 1 77 ? -5.615 8.035 0.268 1.00 96.12 77 GLY A C 1
ATOM 585 O O . GLY A 1 77 ? -6.215 7.611 1.243 1.00 96.12 77 GLY A O 1
ATOM 586 N N . HIS A 1 78 ? -5.613 7.354 -0.870 1.00 97.56 78 HIS A N 1
ATOM 587 C CA . HIS A 1 78 ? -6.315 6.077 -0.988 1.00 97.56 78 HIS A CA 1
ATOM 588 C C . HIS A 1 78 ? -5.329 4.919 -1.078 1.00 97.56 78 HIS A C 1
ATOM 590 O O . HIS A 1 78 ? -4.322 5.008 -1.781 1.00 97.56 78 HIS A O 1
ATOM 596 N N . VAL A 1 79 ? -5.626 3.840 -0.356 1.00 98.56 79 VAL A N 1
ATOM 597 C CA . VAL A 1 79 ? -4.868 2.590 -0.351 1.00 98.56 79 VAL A CA 1
ATOM 598 C C . VAL A 1 79 ? -5.660 1.547 -1.120 1.00 98.56 79 VAL A C 1
ATOM 600 O O . VAL A 1 79 ? -6.703 1.098 -0.663 1.00 98.56 79 VAL A O 1
ATOM 603 N N . PHE A 1 80 ? -5.163 1.136 -2.274 1.00 98.81 80 PHE A N 1
ATOM 604 C CA . PHE A 1 80 ? -5.730 0.064 -3.073 1.00 98.81 80 PHE A CA 1
ATOM 605 C C . PHE A 1 80 ? -5.179 -1.283 -2.616 1.00 98.81 80 PHE A C 1
ATOM 607 O O . PHE A 1 80 ? -3.962 -1.480 -2.522 1.00 98.81 80 PHE A O 1
ATOM 614 N N . GLN A 1 81 ? -6.080 -2.231 -2.369 1.00 98.75 81 GLN A N 1
ATOM 615 C CA . GLN A 1 81 ? -5.719 -3.611 -2.083 1.00 98.75 81 GLN A CA 1
ATOM 616 C C . GLN A 1 81 ? -5.084 -4.252 -3.322 1.00 98.75 81 GLN A C 1
ATOM 618 O O . GLN A 1 81 ? -5.776 -4.465 -4.316 1.00 98.75 81 GLN A O 1
ATOM 623 N N . GLY A 1 82 ? -3.794 -4.582 -3.261 1.00 98.75 82 GLY A N 1
ATOM 624 C CA . GLY A 1 82 ? -3.112 -5.386 -4.273 1.00 98.75 82 GLY A CA 1
ATOM 625 C C . GLY A 1 82 ? -3.309 -6.871 -3.981 1.00 98.75 82 GLY A C 1
ATOM 626 O O . GLY A 1 82 ? -4.448 -7.341 -3.879 1.00 98.75 82 GLY A O 1
ATOM 627 N N . ARG A 1 83 ? -2.211 -7.612 -3.794 1.00 98.62 83 ARG A N 1
ATOM 628 C CA . ARG A 1 83 ? -2.275 -9.004 -3.308 1.00 98.62 83 ARG A CA 1
ATOM 629 C C . ARG A 1 83 ? -2.894 -9.097 -1.911 1.00 98.62 83 ARG A C 1
ATOM 631 O O . ARG A 1 83 ? -3.621 -10.049 -1.639 1.00 98.62 83 ARG A O 1
ATOM 638 N N . GLY A 1 84 ? -2.694 -8.064 -1.090 1.00 97.81 84 GLY A N 1
ATOM 639 C CA . GLY A 1 84 ? -3.218 -7.961 0.269 1.00 97.81 84 GLY A CA 1
ATOM 640 C C . GLY A 1 84 ? -2.394 -8.727 1.302 1.00 97.81 84 GLY A C 1
ATOM 641 O O . GLY A 1 84 ? -1.275 -9.168 1.038 1.00 97.81 84 GLY A O 1
ATOM 642 N N . GLU A 1 85 ? -2.963 -8.848 2.494 1.00 97.25 85 GLU A N 1
ATOM 643 C CA . GLU A 1 85 ? -2.367 -9.544 3.630 1.00 97.25 85 GLU A CA 1
ATOM 644 C C . GLU A 1 85 ? -2.341 -11.064 3.422 1.00 97.25 85 GLU A C 1
ATOM 646 O O . GLU A 1 85 ? -3.246 -11.630 2.810 1.00 97.25 85 GLU A O 1
ATOM 651 N N . GLY A 1 86 ? -1.305 -11.728 3.939 1.00 97.88 86 GLY A N 1
ATOM 652 C CA . GLY A 1 86 ? -1.136 -13.183 3.874 1.00 97.88 86 GLY A CA 1
ATOM 653 C C . GLY A 1 86 ? -0.693 -13.723 2.511 1.00 97.88 86 GLY A C 1
ATOM 654 O O . GLY A 1 86 ? -0.583 -14.935 2.354 1.00 97.88 86 GLY A O 1
ATOM 655 N N . TYR A 1 87 ? -0.425 -12.853 1.530 1.00 98.44 87 TYR A N 1
ATOM 656 C CA . TYR A 1 87 ? -0.002 -13.258 0.190 1.00 98.44 87 TYR A CA 1
ATOM 657 C C . TYR A 1 87 ? 1.353 -12.667 -0.199 1.00 98.44 87 TYR A C 1
ATOM 659 O O . TYR A 1 87 ? 1.565 -11.453 -0.125 1.00 98.44 87 TYR A O 1
ATOM 667 N N . ARG A 1 88 ? 2.245 -13.537 -0.683 1.00 98.44 88 ARG A N 1
ATOM 668 C CA . ARG A 1 88 ? 3.608 -13.212 -1.115 1.00 98.44 88 ARG A CA 1
ATOM 669 C C . ARG A 1 88 ? 3.594 -12.165 -2.231 1.00 98.44 88 ARG A C 1
ATOM 671 O O . ARG A 1 88 ? 2.881 -12.318 -3.228 1.00 98.44 88 ARG A O 1
ATOM 678 N N . THR A 1 89 ? 4.391 -11.109 -2.083 1.00 98.38 89 THR A N 1
ATOM 679 C CA . THR A 1 89 ? 4.602 -10.078 -3.117 1.00 98.38 89 THR A CA 1
ATOM 680 C C . THR A 1 89 ? 5.496 -10.606 -4.248 1.00 98.38 89 THR A C 1
ATOM 682 O O . THR A 1 89 ? 6.068 -11.688 -4.150 1.00 98.38 89 THR A O 1
ATOM 685 N N . ALA A 1 90 ? 5.575 -9.879 -5.361 1.00 97.38 90 ALA A N 1
ATOM 686 C CA . ALA A 1 90 ? 6.572 -10.107 -6.416 1.00 97.38 90 ALA A CA 1
ATOM 687 C C . ALA A 1 90 ? 7.408 -8.848 -6.707 1.00 97.38 90 ALA A C 1
ATOM 689 O O . ALA A 1 90 ? 8.026 -8.740 -7.761 1.00 97.38 90 ALA A O 1
ATOM 690 N N . ALA A 1 91 ? 7.372 -7.865 -5.804 1.00 97.50 91 ALA A N 1
ATOM 691 C CA . ALA A 1 91 ? 7.927 -6.541 -6.047 1.00 97.50 91 ALA A CA 1
ATOM 692 C C . ALA A 1 91 ? 9.378 -6.369 -5.585 1.00 97.50 91 ALA A C 1
ATOM 694 O O . ALA A 1 91 ? 10.037 -5.472 -6.084 1.00 97.50 91 ALA A O 1
ATOM 695 N N . ASN A 1 92 ? 9.878 -7.182 -4.648 1.00 97.56 92 ASN A N 1
ATOM 696 C CA . ASN A 1 92 ? 11.128 -6.906 -3.924 1.00 97.56 92 ASN A CA 1
ATOM 697 C C . ASN A 1 92 ? 12.391 -7.467 -4.604 1.00 97.56 92 ASN A C 1
ATOM 699 O O . ASN A 1 92 ? 13.477 -7.350 -4.051 1.00 97.56 92 ASN A O 1
ATOM 703 N N . GLY A 1 93 ? 12.259 -8.095 -5.777 1.00 93.88 93 GLY A N 1
ATOM 704 C CA . GLY A 1 93 ? 13.377 -8.529 -6.630 1.00 93.88 93 GLY A CA 1
ATOM 705 C C . GLY A 1 93 ? 14.197 -9.733 -6.151 1.00 93.88 93 GLY A C 1
ATOM 706 O O . GLY A 1 93 ? 14.975 -10.265 -6.936 1.00 93.88 93 GLY A O 1
ATOM 707 N N . THR A 1 94 ? 14.007 -10.206 -4.919 1.00 94.75 94 THR A N 1
ATOM 708 C CA . THR A 1 94 ? 14.648 -11.417 -4.380 1.00 94.75 94 THR A CA 1
ATOM 709 C C . THR A 1 94 ? 13.620 -12.339 -3.732 1.00 94.75 94 THR A C 1
ATOM 711 O O . THR A 1 94 ? 12.528 -11.903 -3.352 1.00 94.75 94 THR A O 1
ATOM 714 N N . ASP A 1 95 ? 13.953 -13.623 -3.588 1.00 95.44 95 ASP A N 1
ATOM 715 C CA . ASP A 1 95 ? 13.057 -14.579 -2.937 1.00 95.44 95 ASP A CA 1
ATOM 716 C C . ASP A 1 95 ? 12.812 -14.213 -1.474 1.00 95.44 95 ASP A C 1
ATOM 718 O O . ASP A 1 95 ? 11.650 -14.061 -1.088 1.00 95.44 95 ASP A O 1
ATOM 722 N N . SER A 1 96 ? 13.872 -13.990 -0.693 1.00 96.56 96 SER A N 1
ATOM 723 C CA . SER A 1 96 ? 13.763 -13.556 0.706 1.00 96.56 96 SER A CA 1
ATOM 724 C C . SER A 1 96 ? 13.056 -12.210 0.826 1.00 96.56 96 SER A C 1
ATOM 726 O O . SER A 1 96 ? 12.165 -12.056 1.654 1.00 96.56 96 SER A O 1
ATOM 728 N N . GLY A 1 97 ? 13.344 -11.255 -0.062 1.00 97.81 97 GLY A N 1
ATOM 729 C CA . GLY A 1 97 ? 12.640 -9.978 -0.102 1.00 97.81 97 GLY A CA 1
ATOM 730 C C . GLY A 1 97 ? 11.138 -10.168 -0.302 1.00 97.81 97 GLY A C 1
ATOM 731 O O . GLY A 1 97 ? 10.340 -9.548 0.389 1.00 97.81 97 GLY A O 1
ATOM 732 N N . ASN A 1 98 ? 10.723 -11.045 -1.215 1.00 98.19 98 ASN A N 1
ATOM 733 C CA . ASN A 1 98 ? 9.307 -11.296 -1.473 1.00 98.19 98 ASN A CA 1
ATOM 734 C C . ASN A 1 98 ? 8.619 -12.143 -0.389 1.00 98.19 98 ASN A C 1
ATOM 736 O O . ASN A 1 98 ? 7.397 -12.062 -0.265 1.00 98.19 98 ASN A O 1
ATOM 740 N N . GLN A 1 99 ? 9.373 -12.966 0.347 1.00 98.38 99 GLN A N 1
ATOM 741 C CA . GLN A 1 99 ? 8.867 -13.832 1.415 1.00 98.38 99 GLN A CA 1
ATOM 742 C C . GLN A 1 99 ? 8.788 -13.089 2.755 1.00 98.38 99 GLN A C 1
ATOM 744 O O . GLN A 1 99 ? 7.746 -13.096 3.391 1.00 98.38 99 GLN A O 1
ATOM 749 N N . ASP A 1 100 ? 9.840 -12.385 3.166 1.00 98.62 100 ASP A N 1
ATOM 750 C CA . ASP A 1 100 ? 9.933 -11.767 4.496 1.00 98.62 100 ASP A CA 1
ATOM 751 C C . ASP A 1 100 ? 9.354 -10.345 4.560 1.00 98.62 100 ASP A C 1
ATOM 753 O O . ASP A 1 100 ? 9.262 -9.749 5.637 1.00 98.62 100 ASP A O 1
ATOM 757 N N . TRP A 1 101 ? 8.975 -9.760 3.420 1.00 98.75 101 TRP A N 1
ATOM 758 C CA . TRP A 1 101 ? 8.506 -8.377 3.357 1.00 98.75 101 TRP A CA 1
ATOM 759 C C . TRP A 1 101 ? 7.272 -8.239 2.475 1.00 98.75 101 TRP A C 1
ATOM 761 O O . TRP A 1 101 ? 7.255 -8.650 1.316 1.00 98.75 101 TRP A O 1
ATOM 771 N N . TYR A 1 102 ? 6.252 -7.553 2.987 1.00 98.88 102 TYR A N 1
ATOM 772 C CA . TYR A 1 102 ? 5.206 -7.008 2.125 1.00 98.88 102 TYR A CA 1
ATOM 773 C C . TYR A 1 102 ? 5.751 -5.859 1.271 1.00 98.88 102 TYR A C 1
ATOM 775 O O . TYR A 1 102 ? 6.780 -5.264 1.588 1.00 98.88 102 TYR A O 1
ATOM 783 N N . ALA A 1 103 ? 5.026 -5.489 0.214 1.00 98.81 103 ALA A N 1
ATOM 784 C CA . ALA A 1 103 ? 5.381 -4.349 -0.628 1.00 98.81 103 ALA A CA 1
ATOM 785 C C . ALA A 1 103 ? 4.231 -3.341 -0.743 1.00 98.81 103 ALA A C 1
ATOM 787 O O . ALA A 1 103 ? 3.116 -3.707 -1.125 1.00 98.81 103 ALA A O 1
ATOM 788 N N . VAL A 1 104 ? 4.510 -2.065 -0.466 1.00 98.88 104 VAL A N 1
ATOM 789 C CA . VAL A 1 104 ? 3.567 -0.954 -0.657 1.00 98.88 104 VAL A CA 1
ATOM 790 C C . VAL A 1 104 ? 4.116 0.012 -1.700 1.00 98.88 104 VAL A C 1
ATOM 792 O O . VAL A 1 104 ? 5.176 0.601 -1.504 1.00 98.88 104 VAL A O 1
ATOM 795 N N . CYS A 1 105 ? 3.387 0.203 -2.800 1.00 98.81 105 CYS A N 1
ATOM 796 C CA . CYS A 1 105 ? 3.786 1.101 -3.886 1.00 98.81 105 CYS A CA 1
ATOM 797 C C . CYS A 1 105 ? 3.065 2.444 -3.809 1.00 98.81 105 CYS A C 1
ATOM 799 O O . CYS A 1 105 ? 1.840 2.482 -3.813 1.00 98.81 105 CYS A O 1
ATOM 801 N N . GLY A 1 106 ? 3.792 3.555 -3.816 1.00 98.62 106 GLY A N 1
ATOM 802 C CA . GLY A 1 106 ? 3.210 4.866 -4.089 1.00 98.62 106 GLY A CA 1
ATOM 803 C C . GLY A 1 106 ? 2.858 4.979 -5.569 1.00 98.62 106 GLY A C 1
ATOM 804 O O . GLY A 1 106 ? 3.685 4.624 -6.405 1.00 98.62 106 GLY A O 1
ATOM 805 N N . LEU A 1 107 ? 1.668 5.486 -5.909 1.00 98.31 107 LEU A N 1
ATOM 806 C CA . LEU A 1 107 ? 1.295 5.872 -7.281 1.00 98.31 107 LEU A CA 1
ATOM 807 C C . LEU A 1 107 ? 1.963 7.201 -7.661 1.00 98.31 107 LEU A C 1
ATOM 809 O O . LEU A 1 107 ? 1.314 8.185 -8.009 1.00 98.31 107 LEU A O 1
ATOM 813 N N . THR A 1 108 ? 3.279 7.210 -7.514 1.00 97.94 108 THR A N 1
ATOM 814 C CA . THR A 1 108 ? 4.203 8.300 -7.786 1.00 97.94 108 THR A CA 1
ATOM 815 C C . THR A 1 108 ? 5.381 7.746 -8.576 1.00 97.94 108 THR A C 1
ATOM 817 O O . THR A 1 108 ? 5.592 6.532 -8.663 1.00 97.94 108 THR A O 1
ATOM 820 N N . GLY A 1 109 ? 6.163 8.640 -9.158 1.00 96.94 109 GLY A N 1
ATOM 821 C CA . GLY A 1 109 ? 7.390 8.295 -9.845 1.00 96.94 109 GLY A CA 1
ATOM 822 C C . GLY A 1 109 ? 8.216 9.528 -10.171 1.00 96.94 109 GLY A C 1
ATOM 823 O O . GLY A 1 109 ? 7.973 10.624 -9.658 1.00 96.94 109 GLY A O 1
ATOM 824 N N . GLY A 1 110 ? 9.213 9.332 -11.022 1.00 96.31 110 GLY A N 1
ATOM 825 C CA . GLY A 1 110 ? 10.075 10.390 -11.533 1.00 96.31 110 GLY A CA 1
ATOM 826 C C . GLY A 1 110 ? 11.554 10.131 -11.288 1.00 96.31 110 GLY A C 1
ATOM 827 O O . GLY A 1 110 ? 11.967 9.024 -10.942 1.00 96.31 110 GLY A O 1
ATOM 828 N N . THR A 1 111 ? 12.343 11.181 -11.479 1.00 95.38 111 THR A N 1
ATOM 829 C CA . THR A 1 111 ? 13.805 11.177 -11.360 1.00 95.38 111 THR A CA 1
ATOM 830 C C . THR A 1 111 ? 14.257 12.196 -10.309 1.00 95.38 111 THR A C 1
ATOM 832 O O . THR A 1 111 ? 13.457 13.049 -9.918 1.00 95.38 111 THR A O 1
ATOM 835 N N . PRO A 1 112 ? 15.539 12.193 -9.887 1.00 93.50 112 PRO A N 1
ATOM 836 C CA . PRO A 1 112 ? 16.074 13.191 -8.956 1.00 93.50 112 PRO A CA 1
ATOM 837 C C . PRO A 1 112 ? 15.786 14.657 -9.311 1.00 93.50 112 PRO A C 1
ATOM 839 O O . PRO A 1 112 ? 15.678 15.479 -8.408 1.00 93.50 112 PRO A O 1
ATOM 842 N N . SER A 1 113 ? 15.625 14.987 -10.597 1.00 93.88 113 SER A N 1
ATOM 843 C CA . SER A 1 113 ? 15.297 16.341 -11.059 1.00 93.88 113 SER A CA 1
ATOM 844 C C . SER A 1 113 ? 13.797 16.609 -11.230 1.00 93.88 113 SER A C 1
ATOM 846 O O . SER A 1 113 ? 13.409 17.761 -11.410 1.00 93.88 113 SER A O 1
ATOM 848 N N . ALA A 1 114 ? 12.945 15.580 -11.204 1.00 95.56 114 ALA A N 1
ATOM 849 C CA . ALA A 1 114 ? 11.526 15.704 -11.531 1.00 95.56 114 ALA A CA 1
ATOM 850 C C . ALA A 1 114 ? 10.687 14.564 -10.929 1.00 95.56 114 ALA A C 1
ATOM 852 O O . ALA A 1 114 ? 10.164 13.718 -11.657 1.00 95.56 114 ALA A O 1
ATOM 853 N N . TYR A 1 115 ? 10.535 14.542 -9.605 1.00 97.38 115 TYR A N 1
ATOM 854 C CA . TYR A 1 115 ? 9.604 13.633 -8.933 1.00 97.38 115 TYR A CA 1
ATOM 855 C C . TYR A 1 115 ? 8.182 14.190 -8.858 1.00 97.38 115 TYR A C 1
ATOM 857 O O . TYR A 1 115 ? 7.966 15.403 -8.858 1.00 97.38 115 TYR A O 1
ATOM 865 N N . ASP A 1 116 ? 7.208 13.289 -8.740 1.00 97.56 116 ASP A N 1
ATOM 866 C CA . ASP A 1 116 ? 5.861 13.649 -8.308 1.00 97.56 116 ASP A CA 1
ATOM 867 C C . ASP A 1 116 ? 5.868 14.235 -6.891 1.00 97.56 116 ASP A C 1
ATOM 869 O O . ASP A 1 116 ? 6.697 13.894 -6.037 1.00 97.56 116 ASP A O 1
ATOM 873 N N . THR A 1 117 ? 4.892 15.100 -6.632 1.00 95.38 117 THR A N 1
ATOM 874 C CA . THR A 1 117 ? 4.687 15.708 -5.320 1.00 95.38 117 THR A CA 1
ATOM 875 C C . THR A 1 117 ? 4.299 14.653 -4.284 1.00 95.38 117 THR A C 1
ATOM 877 O O . THR A 1 117 ? 3.328 13.916 -4.447 1.00 95.38 117 THR A O 1
ATOM 880 N N . MET A 1 118 ? 5.034 14.621 -3.172 1.00 95.00 118 MET A N 1
ATOM 881 C CA . MET A 1 118 ? 4.713 13.795 -2.009 1.00 95.00 118 MET A CA 1
ATOM 882 C C . MET A 1 118 ? 3.736 14.537 -1.088 1.00 95.00 118 MET A C 1
ATOM 884 O O . MET A 1 118 ? 4.139 15.374 -0.282 1.00 95.00 118 MET A O 1
ATOM 888 N N . THR A 1 119 ? 2.444 14.252 -1.227 1.00 97.00 119 THR A N 1
ATOM 889 C CA . THR A 1 119 ? 1.370 14.935 -0.485 1.00 97.00 119 THR A CA 1
ATOM 890 C C . THR A 1 119 ? 1.230 14.432 0.958 1.00 97.00 119 THR A C 1
ATOM 892 O O . THR A 1 119 ? 1.705 13.351 1.322 1.00 97.00 119 THR A O 1
ATOM 895 N N . ALA A 1 120 ? 0.545 15.203 1.807 1.00 94.56 120 ALA A N 1
ATOM 896 C CA . ALA A 1 120 ? 0.216 14.768 3.166 1.00 94.56 120 ALA A CA 1
ATOM 897 C C . ALA A 1 120 ? -0.719 13.546 3.155 1.00 94.56 120 ALA A C 1
ATOM 899 O O . ALA A 1 120 ? -0.581 12.635 3.970 1.00 94.56 120 ALA A O 1
ATOM 900 N N . GLU A 1 121 ? -1.624 13.505 2.185 1.00 95.31 121 GLU A N 1
ATOM 901 C CA . GLU A 1 121 ? -2.574 12.431 1.961 1.00 95.31 121 GLU A CA 1
ATOM 902 C C . GLU A 1 121 ? -1.858 11.144 1.537 1.00 95.31 121 GLU A C 1
ATOM 904 O O . GLU A 1 121 ? -2.187 10.074 2.048 1.00 95.31 121 GLU A O 1
ATOM 909 N N . LEU A 1 122 ? -0.826 11.227 0.686 1.00 97.44 122 LEU A N 1
ATOM 910 C CA . LEU A 1 122 ? 0.008 10.073 0.336 1.00 97.44 122 LEU A CA 1
ATOM 911 C C . LEU A 1 122 ? 0.656 9.457 1.577 1.00 97.44 122 LEU A C 1
ATOM 913 O O . LEU A 1 122 ? 0.608 8.243 1.771 1.00 97.44 122 LEU A O 1
ATOM 917 N N . ARG A 1 123 ? 1.255 10.297 2.428 1.00 95.69 123 ARG A N 1
ATOM 918 C CA . ARG A 1 123 ? 1.865 9.855 3.688 1.00 95.69 123 ARG A CA 1
ATOM 919 C C . ARG A 1 123 ? 0.844 9.134 4.564 1.00 95.69 123 ARG A C 1
ATOM 921 O O . ARG A 1 123 ? 1.138 8.076 5.116 1.00 95.69 123 ARG A O 1
ATOM 928 N N . ASP A 1 124 ? -0.357 9.688 4.674 1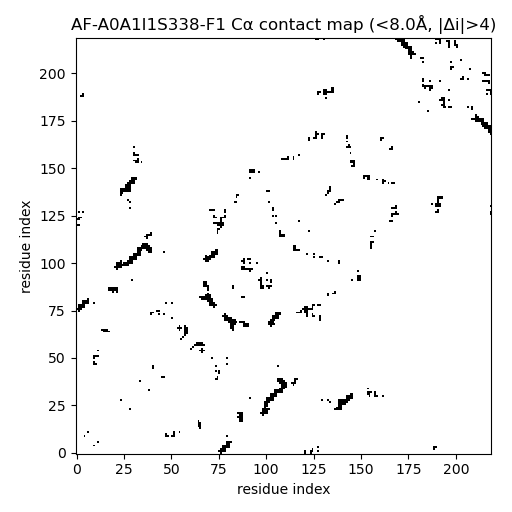.00 93.06 124 ASP A N 1
ATOM 929 C CA . ASP A 1 124 ? -1.449 9.089 5.434 1.00 93.06 124 ASP A CA 1
ATOM 930 C C . ASP A 1 124 ? -1.901 7.736 4.861 1.00 93.06 124 ASP A C 1
ATOM 932 O O . ASP A 1 124 ? -2.213 6.823 5.629 1.00 93.06 124 ASP A O 1
ATOM 936 N N . ALA A 1 125 ? -1.925 7.592 3.532 1.00 96.00 125 ALA A N 1
ATOM 937 C CA . ALA A 1 125 ? -2.208 6.322 2.866 1.00 96.00 125 ALA A CA 1
ATOM 938 C C . ALA A 1 125 ? -1.120 5.281 3.148 1.00 96.00 125 ALA A C 1
ATOM 940 O O . ALA A 1 125 ? -1.447 4.158 3.524 1.00 96.00 125 ALA A O 1
ATOM 941 N N . PHE A 1 126 ? 0.162 5.649 3.080 1.00 97.31 126 PHE A N 1
ATOM 942 C CA . PHE A 1 126 ? 1.241 4.734 3.461 1.00 97.31 126 PHE A CA 1
ATOM 943 C C . PHE A 1 126 ? 1.127 4.278 4.917 1.00 97.31 126 PHE A C 1
ATOM 945 O O . PHE A 1 126 ? 1.230 3.082 5.180 1.00 97.31 126 PHE A O 1
ATOM 952 N N . ARG A 1 127 ? 0.857 5.194 5.857 1.00 94.69 127 ARG A N 1
ATOM 953 C CA . ARG A 1 127 ? 0.661 4.836 7.273 1.00 94.69 127 ARG A CA 1
ATOM 954 C C . ARG A 1 127 ? -0.492 3.856 7.458 1.00 94.69 127 ARG A C 1
ATOM 956 O O . ARG A 1 127 ? -0.331 2.870 8.169 1.00 94.69 127 ARG A O 1
ATOM 963 N N . LEU A 1 128 ? -1.620 4.084 6.779 1.00 93.31 128 LEU A N 1
ATOM 964 C CA . LEU A 1 128 ? -2.754 3.156 6.786 1.00 93.31 128 LEU A CA 1
ATOM 965 C C . LEU A 1 128 ? -2.367 1.787 6.201 1.00 93.31 128 LEU A C 1
ATOM 967 O O . LEU A 1 128 ? -2.682 0.755 6.789 1.00 93.31 128 LEU A O 1
ATOM 971 N N . ALA A 1 129 ? -1.659 1.762 5.070 1.00 96.88 129 ALA A N 1
ATOM 972 C CA . ALA A 1 129 ? -1.215 0.525 4.434 1.00 96.88 129 ALA A CA 1
ATOM 973 C C . ALA A 1 129 ? -0.268 -0.280 5.340 1.00 96.88 129 ALA A C 1
ATOM 975 O O . ALA A 1 129 ? -0.443 -1.491 5.468 1.00 96.88 129 ALA A O 1
ATOM 976 N N . VAL A 1 130 ? 0.700 0.380 5.987 1.00 96.50 130 VAL A N 1
ATOM 977 C CA . VAL A 1 130 ? 1.639 -0.259 6.924 1.00 96.50 130 VAL A CA 1
ATOM 978 C C . VAL A 1 130 ? 0.907 -0.759 8.167 1.00 96.50 130 VAL A C 1
ATOM 980 O O . VAL A 1 130 ? 1.114 -1.902 8.564 1.00 96.50 130 VAL A O 1
ATOM 983 N N . ALA A 1 131 ? 0.030 0.056 8.761 1.00 92.50 131 ALA A N 1
ATOM 984 C CA . ALA A 1 131 ? -0.760 -0.341 9.925 1.00 92.50 131 ALA A CA 1
ATOM 985 C C . ALA A 1 131 ? -1.563 -1.612 9.642 1.00 92.50 131 ALA A C 1
ATOM 987 O O . ALA A 1 131 ? -1.468 -2.588 10.384 1.00 92.50 131 ALA A O 1
ATOM 988 N N . ARG A 1 132 ? -2.250 -1.640 8.495 1.00 93.38 132 ARG A N 1
ATOM 989 C CA . ARG A 1 132 ? -3.047 -2.783 8.062 1.00 93.38 132 ARG A CA 1
ATOM 990 C C . ARG A 1 132 ? -2.204 -4.045 7.868 1.00 93.38 132 ARG A C 1
ATOM 992 O O . ARG A 1 132 ? -2.564 -5.096 8.390 1.00 93.38 132 ARG A O 1
ATOM 999 N N . LEU A 1 133 ? -1.056 -3.939 7.195 1.00 96.38 133 LEU A N 1
ATOM 1000 C CA . LEU A 1 133 ? -0.141 -5.069 6.988 1.00 96.38 133 LEU A CA 1
ATOM 1001 C C . LEU A 1 133 ? 0.449 -5.603 8.302 1.00 96.38 133 LEU A C 1
ATOM 1003 O O . LEU A 1 133 ? 0.691 -6.803 8.415 1.00 96.38 133 LEU A O 1
ATOM 1007 N N . ARG A 1 134 ? 0.644 -4.748 9.311 1.00 93.75 134 ARG A N 1
ATOM 1008 C CA . ARG A 1 134 ? 1.055 -5.179 10.656 1.00 93.75 134 ARG A CA 1
ATOM 1009 C C . ARG A 1 134 ? -0.083 -5.878 11.390 1.00 93.75 134 ARG A C 1
ATOM 1011 O O . ARG A 1 134 ? 0.064 -7.028 11.786 1.00 93.75 134 ARG A O 1
ATOM 1018 N N . ALA A 1 135 ? -1.223 -5.205 11.536 1.00 87.75 135 ALA A N 1
ATOM 1019 C CA . ALA A 1 135 ? -2.328 -5.683 12.362 1.00 87.75 135 ALA A CA 1
ATOM 1020 C C . ALA A 1 135 ? -3.020 -6.924 11.789 1.00 87.75 135 ALA A C 1
ATOM 1022 O O . ALA A 1 135 ? -3.442 -7.794 12.544 1.00 87.75 135 ALA A O 1
ATOM 1023 N N . LEU A 1 136 ? -3.162 -6.992 10.464 1.00 90.19 136 LEU A N 1
ATOM 1024 C CA . LEU A 1 136 ? -3.903 -8.058 9.787 1.00 90.19 136 LEU A CA 1
ATOM 1025 C C . LEU A 1 136 ? -2.991 -9.049 9.060 1.00 90.19 136 LEU A C 1
ATOM 1027 O O . LEU A 1 136 ? -3.409 -10.168 8.785 1.00 90.19 136 LEU A O 1
ATOM 1031 N N . GLY A 1 137 ? -1.765 -8.637 8.732 1.00 94.94 137 GLY A N 1
ATOM 1032 C CA . GLY A 1 137 ? -0.811 -9.441 7.971 1.00 94.94 137 GLY A CA 1
ATOM 1033 C C . GLY A 1 137 ? 0.406 -9.916 8.761 1.00 94.94 137 GLY A C 1
ATOM 1034 O O . GLY A 1 137 ? 1.231 -10.612 8.176 1.00 94.94 137 GLY A O 1
ATOM 1035 N N . GLY A 1 138 ? 0.551 -9.541 10.037 1.00 95.62 138 GLY A N 1
ATOM 1036 C CA . GLY A 1 138 ? 1.659 -9.978 10.892 1.00 95.62 138 GLY A CA 1
ATOM 1037 C C . GLY A 1 138 ? 3.024 -9.385 10.531 1.00 95.62 138 GLY A C 1
ATOM 1038 O O . GLY A 1 138 ? 4.049 -9.968 10.876 1.00 95.62 138 GLY A O 1
ATOM 1039 N N . ALA A 1 139 ? 3.065 -8.259 9.812 1.00 97.81 139 ALA A N 1
ATOM 1040 C CA . ALA A 1 139 ? 4.326 -7.600 9.482 1.00 97.81 139 ALA A CA 1
ATOM 1041 C C . ALA A 1 139 ? 5.061 -7.099 10.734 1.00 97.81 139 ALA A C 1
ATOM 1043 O O . ALA A 1 139 ? 4.444 -6.520 11.632 1.00 97.81 139 ALA A O 1
ATOM 1044 N N . ALA A 1 140 ? 6.385 -7.252 10.759 1.00 97.00 140 ALA A N 1
ATOM 1045 C CA . ALA A 1 140 ? 7.225 -6.646 11.785 1.00 97.00 140 ALA A CA 1
ATOM 1046 C C . ALA A 1 140 ? 7.276 -5.106 11.674 1.00 97.00 140 ALA A C 1
ATOM 1048 O O . ALA A 1 140 ? 6.702 -4.471 10.779 1.00 97.00 140 ALA A O 1
ATOM 1049 N N . THR A 1 141 ? 7.952 -4.470 12.631 1.00 95.31 141 THR A N 1
ATOM 1050 C CA . THR A 1 141 ? 8.019 -3.006 12.729 1.00 95.31 141 THR A CA 1
ATOM 1051 C C . THR A 1 141 ? 8.945 -2.365 11.697 1.00 95.31 141 THR A C 1
ATOM 1053 O O . THR A 1 141 ? 8.828 -1.159 11.470 1.00 95.31 141 THR A O 1
ATOM 1056 N N . ALA A 1 142 ? 9.829 -3.122 11.044 1.00 98.00 142 ALA A N 1
ATOM 1057 C CA . ALA A 1 142 ? 10.768 -2.541 10.097 1.00 98.00 142 ALA A CA 1
ATOM 1058 C C . ALA A 1 142 ? 10.063 -2.038 8.825 1.00 98.00 142 ALA A C 1
ATOM 1060 O O . ALA A 1 142 ? 9.109 -2.633 8.315 1.00 98.00 142 ALA A O 1
ATOM 1061 N N . ILE A 1 143 ? 10.557 -0.911 8.315 1.00 98.56 143 ILE A N 1
ATOM 1062 C CA . ILE A 1 143 ? 10.161 -0.333 7.032 1.00 98.56 143 ILE A CA 1
ATOM 1063 C C . ILE A 1 143 ? 11.446 -0.047 6.264 1.00 98.56 143 ILE A C 1
ATOM 1065 O O . ILE A 1 143 ? 12.335 0.618 6.795 1.00 98.56 143 ILE A O 1
ATOM 1069 N N . ASN A 1 144 ? 11.546 -0.533 5.031 1.00 98.25 144 ASN A N 1
ATOM 1070 C CA . ASN A 1 144 ? 12.694 -0.280 4.160 1.00 98.25 144 ASN A CA 1
ATOM 1071 C C . ASN A 1 144 ? 12.246 0.180 2.760 1.00 98.25 144 ASN A C 1
ATOM 1073 O O . ASN A 1 144 ? 11.054 0.277 2.468 1.00 98.25 144 ASN A O 1
ATOM 1077 N N . GLY A 1 145 ? 13.199 0.528 1.900 1.00 98.31 145 GLY A N 1
ATOM 1078 C CA . GLY A 1 145 ? 12.964 0.834 0.491 1.00 98.31 145 GLY A CA 1
ATOM 1079 C C . GLY A 1 145 ? 13.367 -0.329 -0.411 1.00 98.31 145 GLY A C 1
ATOM 1080 O O . GLY A 1 145 ? 14.189 -1.162 -0.040 1.00 98.31 145 GLY A O 1
ATOM 1081 N N . HIS A 1 146 ? 12.826 -0.366 -1.628 1.00 98.06 146 HIS A N 1
ATOM 1082 C CA . HIS A 1 146 ? 13.193 -1.379 -2.623 1.00 98.06 146 HIS A CA 1
ATOM 1083 C C . HIS A 1 146 ? 14.713 -1.462 -2.873 1.00 98.06 146 HIS A C 1
ATOM 1085 O O . HIS A 1 146 ? 15.256 -2.561 -2.967 1.00 98.06 146 HIS A O 1
ATOM 1091 N N . LEU A 1 147 ? 15.416 -0.324 -2.869 1.00 96.56 147 LEU A N 1
ATOM 1092 C CA . LEU A 1 147 ? 16.878 -0.255 -2.983 1.00 96.56 147 LEU A CA 1
ATOM 1093 C C . LEU A 1 147 ? 17.648 -1.031 -1.901 1.00 96.56 147 LEU A C 1
ATOM 1095 O O . LEU A 1 147 ? 18.838 -1.278 -2.059 1.00 96.56 147 LEU A O 1
ATOM 1099 N N . ASN A 1 148 ? 17.002 -1.403 -0.790 1.00 96.50 148 ASN A N 1
ATOM 1100 C CA . ASN A 1 148 ? 17.626 -2.217 0.253 1.00 96.50 148 ASN A CA 1
ATOM 1101 C C . ASN A 1 148 ? 17.632 -3.717 -0.087 1.00 96.50 148 ASN A C 1
ATOM 1103 O O . ASN A 1 148 ? 18.298 -4.476 0.609 1.00 96.50 148 ASN A O 1
ATOM 1107 N N . HIS A 1 149 ? 16.914 -4.139 -1.135 1.00 96.00 149 HIS A N 1
ATOM 1108 C CA . HIS A 1 149 ? 16.867 -5.533 -1.596 1.00 96.00 149 HIS A CA 1
ATOM 1109 C C . HIS A 1 149 ? 17.689 -5.780 -2.866 1.00 96.00 149 HIS A C 1
ATOM 1111 O O . HIS A 1 149 ? 18.187 -6.886 -3.059 1.00 96.00 149 HIS A O 1
ATOM 1117 N N . LEU A 1 150 ? 17.845 -4.771 -3.732 1.00 93.50 150 LEU A N 1
ATOM 1118 C CA . LEU A 1 150 ? 18.663 -4.835 -4.951 1.00 93.50 150 LEU A CA 1
ATOM 1119 C C . LEU A 1 150 ? 19.060 -3.441 -5.456 1.00 93.50 150 LEU A C 1
ATOM 1121 O O . LEU A 1 150 ? 18.527 -2.427 -5.012 1.00 93.50 150 LEU A O 1
ATOM 1125 N N . ALA A 1 151 ? 19.964 -3.392 -6.437 1.00 94.81 151 ALA A N 1
ATOM 1126 C CA . ALA A 1 151 ? 20.390 -2.157 -7.090 1.00 94.81 151 ALA A CA 1
ATOM 1127 C C . ALA A 1 151 ? 19.257 -1.540 -7.935 1.00 94.81 151 ALA A C 1
ATOM 1129 O O . ALA A 1 151 ? 19.013 -1.938 -9.073 1.00 94.81 151 ALA A O 1
ATOM 1130 N N . THR A 1 152 ? 18.559 -0.552 -7.374 1.00 94.69 152 THR A N 1
ATOM 1131 C CA . THR A 1 152 ? 17.479 0.192 -8.036 1.00 94.69 152 THR A CA 1
ATOM 1132 C C . THR A 1 152 ? 17.366 1.612 -7.481 1.00 94.69 152 THR A C 1
ATOM 1134 O O . THR A 1 152 ? 17.736 1.872 -6.339 1.00 94.69 152 THR A O 1
ATOM 1137 N N . ALA A 1 153 ? 16.827 2.542 -8.276 1.00 95.19 153 ALA A N 1
ATOM 1138 C CA . ALA A 1 153 ? 16.485 3.891 -7.815 1.00 95.19 153 ALA A CA 1
ATOM 1139 C C . ALA A 1 153 ? 15.188 3.927 -6.982 1.00 95.19 153 ALA A C 1
ATOM 1141 O O . ALA A 1 153 ? 14.917 4.910 -6.294 1.00 95.19 153 ALA A O 1
ATOM 1142 N N . CYS A 1 154 ? 14.371 2.872 -7.039 1.00 96.69 154 CYS A N 1
ATOM 1143 C CA . CYS A 1 154 ? 13.131 2.758 -6.277 1.00 96.69 154 CYS A CA 1
ATOM 1144 C C . CYS A 1 154 ? 13.436 2.683 -4.763 1.00 96.69 154 CYS A C 1
ATOM 1146 O O . CYS A 1 154 ? 14.295 1.898 -4.365 1.00 96.69 154 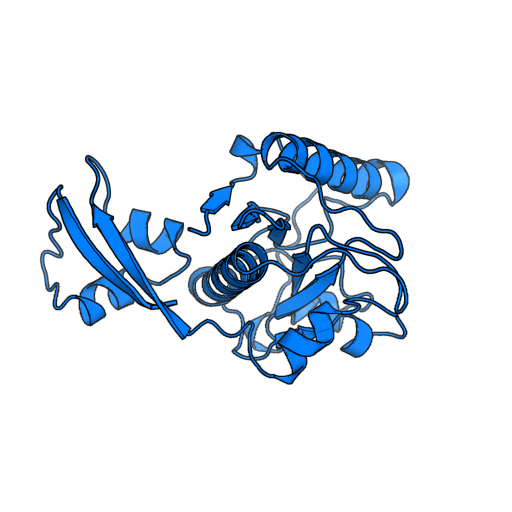CYS A O 1
ATOM 1148 N N . PRO A 1 155 ? 12.745 3.439 -3.885 1.00 97.38 155 PRO A N 1
ATOM 1149 C CA . PRO A 1 155 ? 11.478 4.145 -4.113 1.00 97.38 155 PRO A CA 1
ATOM 1150 C C . PRO A 1 155 ? 11.598 5.644 -4.446 1.00 97.38 155 PRO A C 1
ATOM 1152 O O . PRO A 1 155 ? 10.646 6.399 -4.244 1.00 97.38 155 PRO A O 1
ATOM 1155 N N . GLY A 1 156 ? 12.745 6.108 -4.942 1.00 95.81 156 GLY A N 1
ATOM 1156 C CA . GLY A 1 156 ? 12.959 7.511 -5.296 1.00 95.81 156 GLY A CA 1
ATOM 1157 C C . GLY A 1 156 ? 12.874 8.439 -4.082 1.00 95.81 156 GLY A C 1
ATOM 1158 O O . GLY A 1 156 ? 13.376 8.120 -3.002 1.00 95.81 156 GLY A O 1
ATOM 1159 N N . ASN A 1 157 ? 12.212 9.589 -4.230 1.00 95.44 157 ASN A N 1
ATOM 1160 C CA . ASN A 1 157 ? 12.080 10.576 -3.149 1.00 95.44 157 ASN A CA 1
ATOM 1161 C C . ASN A 1 157 ? 11.334 10.065 -1.902 1.00 95.44 157 ASN A C 1
ATOM 1163 O O . ASN A 1 157 ? 11.563 10.599 -0.813 1.00 95.44 157 ASN A O 1
ATOM 1167 N N . LEU A 1 158 ? 10.530 9.001 -2.016 1.00 97.56 158 LEU A N 1
ATOM 1168 C CA . LEU A 1 158 ? 9.880 8.355 -0.869 1.00 97.56 158 LEU A CA 1
ATOM 1169 C C . LEU A 1 158 ? 10.886 7.743 0.112 1.00 97.56 158 LEU A C 1
ATOM 1171 O O . LEU A 1 158 ? 10.548 7.532 1.276 1.00 97.56 158 LEU A O 1
ATOM 1175 N N . TYR A 1 159 ? 12.127 7.478 -0.315 1.00 97.44 159 TYR A N 1
ATOM 1176 C CA . TYR A 1 159 ? 13.144 6.915 0.572 1.00 97.44 159 TYR A CA 1
ATOM 1177 C C . TYR A 1 159 ? 13.472 7.846 1.746 1.00 97.44 159 TYR A C 1
ATOM 1179 O O . TYR A 1 159 ? 13.747 7.378 2.847 1.00 97.44 159 TYR A O 1
ATOM 1187 N N . THR A 1 160 ? 13.324 9.161 1.564 1.00 97.19 160 THR A N 1
ATOM 1188 C CA . THR A 1 160 ? 13.480 10.129 2.661 1.00 97.19 160 THR A CA 1
ATOM 1189 C C . THR A 1 160 ? 12.488 9.873 3.802 1.00 97.19 160 THR A C 1
ATOM 1191 O O . THR A 1 160 ? 12.859 9.967 4.970 1.00 97.19 160 THR A O 1
ATOM 1194 N N . TRP A 1 161 ? 11.251 9.469 3.484 1.00 97.12 161 TRP A N 1
ATOM 1195 C CA . TRP A 1 161 ? 10.233 9.104 4.472 1.00 97.12 161 TRP A CA 1
ATOM 1196 C C . TRP A 1 161 ? 10.491 7.758 5.149 1.00 97.12 161 TRP A C 1
ATOM 1198 O O . TRP A 1 161 ? 10.060 7.548 6.284 1.00 97.12 161 TRP A O 1
ATOM 1208 N N . VAL A 1 162 ? 11.176 6.846 4.458 1.00 97.31 162 VAL A N 1
ATOM 1209 C CA . VAL A 1 162 ? 11.659 5.595 5.054 1.00 97.31 162 VAL A CA 1
ATOM 1210 C C . VAL A 1 162 ? 12.736 5.918 6.089 1.00 97.31 162 VAL A C 1
ATOM 1212 O O . VAL A 1 162 ? 12.610 5.529 7.246 1.00 97.31 162 VAL A O 1
ATOM 1215 N N . GLN A 1 163 ? 13.753 6.693 5.704 1.00 97.38 163 GLN A N 1
ATOM 1216 C CA . GLN A 1 163 ? 14.914 6.985 6.551 1.00 97.38 163 GLN A CA 1
ATOM 1217 C C . GLN A 1 163 ? 14.569 7.765 7.822 1.00 97.38 163 GLN A C 1
ATOM 1219 O O . GLN A 1 163 ? 15.164 7.527 8.868 1.00 97.38 163 GLN A O 1
ATOM 1224 N N . ASN A 1 164 ? 13.614 8.692 7.750 1.00 95.69 164 ASN A N 1
ATOM 1225 C CA . ASN A 1 164 ? 13.225 9.515 8.896 1.00 95.69 164 ASN A CA 1
ATOM 1226 C C . ASN A 1 164 ? 12.043 8.933 9.700 1.00 95.69 164 ASN A C 1
ATOM 1228 O O . ASN A 1 164 ? 11.488 9.624 10.553 1.00 95.69 164 ASN A O 1
ATOM 1232 N N . GLY A 1 165 ? 11.611 7.700 9.405 1.00 94.19 165 GLY A N 1
ATOM 1233 C CA . GLY A 1 165 ? 10.529 7.022 10.125 1.00 94.19 165 GLY A CA 1
ATOM 1234 C C . GLY A 1 165 ? 9.129 7.602 9.893 1.00 94.19 165 GLY A C 1
ATOM 1235 O O . GLY A 1 165 ? 8.179 7.187 10.554 1.00 94.19 165 GLY A O 1
ATOM 1236 N N . THR A 1 166 ? 8.954 8.524 8.940 1.00 93.50 166 THR A N 1
ATOM 1237 C CA . THR A 1 166 ? 7.670 9.199 8.675 1.00 93.50 166 THR A CA 1
ATOM 1238 C C . THR A 1 166 ? 6.535 8.223 8.362 1.00 93.50 166 THR A C 1
ATOM 1240 O O . THR A 1 166 ? 5.374 8.521 8.662 1.00 93.50 166 THR A O 1
ATOM 1243 N N . LEU A 1 167 ? 6.851 7.073 7.762 1.00 94.31 167 LEU A N 1
ATOM 1244 C CA . LEU A 1 167 ? 5.876 6.061 7.344 1.00 94.31 167 LEU A CA 1
ATOM 1245 C C . LEU A 1 167 ? 5.442 5.115 8.460 1.00 94.31 167 LEU A C 1
ATOM 1247 O O . LEU A 1 167 ? 4.506 4.342 8.256 1.00 94.31 167 LEU A O 1
ATOM 1251 N N . ALA A 1 168 ? 6.096 5.172 9.622 1.00 91.06 168 ALA A N 1
ATOM 1252 C CA . ALA A 1 168 ? 5.650 4.413 10.771 1.00 91.06 168 ALA A CA 1
ATOM 1253 C C . ALA A 1 168 ? 4.216 4.842 11.146 1.00 91.06 168 ALA A C 1
ATOM 1255 O O . ALA A 1 168 ? 3.931 6.042 11.249 1.00 91.06 168 ALA A O 1
ATOM 1256 N N . PRO A 1 169 ? 3.312 3.871 11.340 1.00 84.94 169 PRO A N 1
ATOM 1257 C CA . PRO A 1 169 ? 2.070 4.076 12.061 1.00 84.94 169 PRO A CA 1
ATOM 1258 C C . PRO A 1 169 ? 2.368 4.761 13.416 1.00 84.94 169 PRO A C 1
ATOM 1260 O O . PRO A 1 169 ? 3.324 4.401 14.107 1.00 84.94 169 PRO A O 1
ATOM 1263 N N . GLY A 1 170 ? 1.609 5.806 13.735 1.00 72.00 170 GLY A N 1
ATOM 1264 C CA . GLY A 1 170 ? 1.735 6.617 14.950 1.00 72.00 170 GLY A CA 1
ATOM 1265 C C . GLY A 1 170 ? 0.748 7.789 15.004 1.00 72.00 170 GLY A C 1
ATOM 1266 O O . GLY A 1 170 ? 0.908 8.711 15.801 1.00 72.00 170 GLY A O 1
ATOM 1267 N N . THR A 1 171 ? -0.257 7.806 14.126 1.00 66.94 171 THR A N 1
ATOM 1268 C CA . THR A 1 171 ? -1.257 8.872 14.053 1.00 66.94 171 THR A CA 1
ATOM 1269 C C . THR A 1 171 ? -2.502 8.452 14.824 1.00 66.94 171 THR A C 1
ATOM 1271 O O . THR A 1 171 ? -3.056 7.382 14.595 1.00 66.94 171 THR A O 1
ATOM 1274 N N . VAL A 1 172 ? -2.986 9.321 15.711 1.00 75.38 172 VAL A N 1
ATOM 1275 C CA . VAL A 1 172 ? -4.310 9.155 16.321 1.00 75.38 172 VAL A CA 1
ATOM 1276 C C . VAL A 1 172 ? -5.331 9.865 15.441 1.00 75.38 172 VAL A C 1
ATOM 1278 O O . VAL A 1 172 ? -5.192 11.050 15.140 1.00 75.38 172 VAL A O 1
ATOM 1281 N N . ARG A 1 173 ? -6.368 9.148 15.023 1.00 80.38 173 ARG A N 1
ATOM 1282 C CA . ARG A 1 173 ? -7.498 9.680 14.261 1.00 80.38 173 ARG A CA 1
ATOM 1283 C C . ARG A 1 173 ? -8.773 9.626 15.062 1.00 80.38 173 ARG A C 1
ATOM 1285 O O . ARG A 1 173 ? -8.915 8.782 15.929 1.00 80.38 173 ARG A O 1
ATOM 1292 N N . THR A 1 174 ? -9.726 10.490 14.737 1.00 89.19 174 THR A N 1
ATOM 1293 C CA . THR A 1 174 ? -11.091 10.344 15.241 1.00 89.19 174 THR A CA 1
ATOM 1294 C C . THR A 1 174 ? -11.996 9.790 14.152 1.00 89.19 174 THR A C 1
ATOM 1296 O O . THR A 1 174 ? -12.040 10.329 13.047 1.00 89.19 174 THR A O 1
ATOM 1299 N N . HIS A 1 175 ? -12.716 8.726 14.474 1.00 92.56 175 HIS A N 1
ATOM 1300 C CA . HIS A 1 175 ? -13.759 8.130 13.656 1.00 92.56 175 HIS A CA 1
ATOM 1301 C C . HIS A 1 175 ? -15.115 8.351 14.331 1.00 92.56 175 HIS A C 1
ATOM 1303 O O . HIS A 1 175 ? -15.239 8.129 15.532 1.00 92.56 175 HIS A O 1
ATOM 1309 N N . THR A 1 176 ? -16.122 8.788 13.578 1.00 95.50 176 THR A N 1
ATOM 1310 C CA . THR A 1 176 ? -17.499 8.887 14.074 1.00 95.50 176 THR A CA 1
ATOM 1311 C C . THR A 1 176 ? -18.27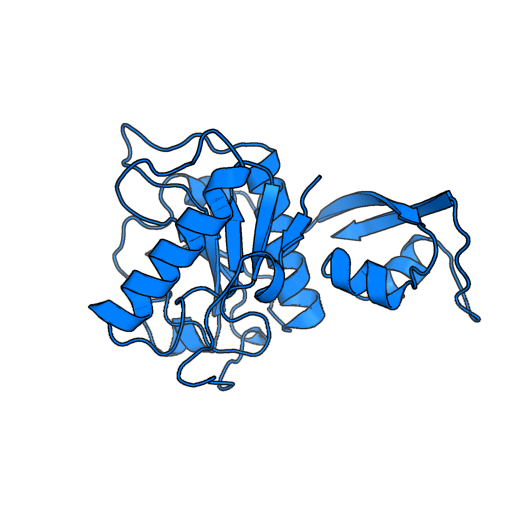5 7.671 13.597 1.00 95.50 176 THR A C 1
ATOM 1313 O O . THR A 1 176 ? -18.450 7.515 12.389 1.00 95.50 176 THR A O 1
ATOM 1316 N N . VAL A 1 177 ? -18.742 6.857 14.542 1.00 96.31 177 VAL A N 1
ATOM 1317 C CA . VAL A 1 177 ? -19.459 5.603 14.281 1.00 96.31 177 VAL A CA 1
ATOM 1318 C C . VAL A 1 177 ? -20.710 5.869 13.446 1.00 96.31 177 VAL A C 1
ATOM 1320 O O . VAL A 1 177 ? -21.537 6.715 13.796 1.00 96.31 177 VAL A O 1
ATOM 1323 N N . GLN A 1 178 ? -20.841 5.143 12.343 1.00 95.50 178 GLN A N 1
ATOM 1324 C CA . GLN A 1 178 ? -21.988 5.149 11.443 1.00 95.50 178 GLN A CA 1
ATOM 1325 C C . GLN A 1 178 ? -22.931 3.978 11.748 1.00 95.50 178 GLN A C 1
ATOM 1327 O O . GLN A 1 178 ? -22.576 3.011 12.425 1.00 95.50 178 GLN A O 1
ATOM 1332 N N . ALA A 1 179 ? -24.161 4.061 11.237 1.00 95.94 179 ALA A N 1
ATOM 1333 C CA . ALA A 1 179 ? -25.141 2.991 11.384 1.00 95.94 179 ALA A CA 1
ATOM 1334 C C . ALA A 1 179 ? -24.617 1.668 10.793 1.00 95.94 179 ALA A C 1
ATOM 1336 O O . ALA A 1 179 ? -24.144 1.631 9.659 1.00 95.94 179 ALA A O 1
ATOM 1337 N N . GLY A 1 180 ? -24.714 0.588 11.573 1.00 93.44 180 GLY A N 1
ATOM 1338 C CA . GLY A 1 180 ? -24.287 -0.757 11.171 1.00 93.44 180 GLY A CA 1
ATOM 1339 C C . GLY A 1 180 ? -22.792 -1.056 11.339 1.00 93.44 180 GLY A C 1
ATOM 1340 O O . GLY A 1 180 ? -22.377 -2.181 11.064 1.00 93.44 180 GLY A O 1
ATOM 1341 N N . GLU A 1 181 ? -21.972 -0.104 11.797 1.00 95.88 181 GLU A N 1
ATOM 1342 C CA . GLU A 1 181 ? -20.563 -0.376 12.092 1.00 95.88 181 GLU A CA 1
ATOM 1343 C C . GLU A 1 181 ? -20.393 -1.142 13.415 1.00 95.88 181 GLU A C 1
ATOM 1345 O O . GLU A 1 181 ? -21.108 -0.933 14.394 1.00 95.88 181 GLU A O 1
ATOM 1350 N N . THR A 1 182 ? -19.393 -2.022 13.448 1.00 96.31 182 THR A N 1
ATOM 1351 C CA . THR A 1 182 ? -18.907 -2.694 14.659 1.00 96.31 182 THR A CA 1
ATOM 1352 C C . THR A 1 182 ? -17.451 -2.308 14.894 1.00 96.31 182 THR A C 1
ATOM 1354 O O . THR A 1 182 ? -16.751 -1.936 13.949 1.00 96.31 182 THR A O 1
ATOM 1357 N N . LEU A 1 183 ? -16.941 -2.454 16.123 1.00 94.75 183 LEU A N 1
ATOM 1358 C CA . LEU A 1 183 ? -15.507 -2.265 16.388 1.00 94.75 183 LEU A CA 1
ATOM 1359 C C . LEU A 1 183 ? -14.641 -3.133 15.469 1.00 94.75 183 LEU A C 1
ATOM 1361 O O . LEU A 1 183 ? -13.595 -2.681 15.012 1.00 94.75 183 LEU A O 1
ATOM 1365 N N . TYR A 1 184 ? -15.098 -4.350 15.156 1.00 92.38 184 TYR A N 1
ATOM 1366 C CA . TYR A 1 184 ? -14.431 -5.234 14.206 1.00 92.38 184 TYR A CA 1
ATOM 1367 C C . TYR A 1 184 ? -14.354 -4.615 12.807 1.00 92.38 184 TYR A C 1
ATOM 1369 O O . TYR A 1 184 ? -13.264 -4.506 12.246 1.00 92.38 184 TYR A O 1
ATOM 1377 N N . ALA A 1 185 ? -15.483 -4.159 12.256 1.00 91.44 185 ALA A N 1
ATOM 1378 C CA . ALA A 1 185 ? -15.523 -3.537 10.933 1.00 91.44 185 ALA A CA 1
ATOM 1379 C C . ALA A 1 185 ? -14.697 -2.237 10.876 1.00 91.44 185 ALA A C 1
ATOM 1381 O O . ALA A 1 185 ? -13.995 -1.990 9.895 1.00 91.44 185 ALA A O 1
ATOM 1382 N N . ILE A 1 186 ? -14.713 -1.439 11.947 1.00 91.69 186 ILE A N 1
ATOM 1383 C CA . ILE A 1 186 ? -13.910 -0.215 12.076 1.00 91.69 186 ILE A CA 1
ATOM 1384 C C . ILE A 1 186 ? -12.417 -0.559 12.163 1.00 91.69 186 ILE A C 1
ATOM 1386 O O . ILE A 1 186 ? -11.605 0.038 11.458 1.00 91.69 186 ILE A O 1
ATOM 1390 N N . GLY A 1 187 ? -12.041 -1.553 12.969 1.00 89.06 187 GLY A N 1
ATOM 1391 C CA . GLY A 1 187 ? -10.667 -2.051 13.056 1.00 89.06 187 GLY A CA 1
ATOM 1392 C C . GLY A 1 187 ? -10.146 -2.516 11.702 1.00 89.06 187 GLY A C 1
ATOM 1393 O O . GLY A 1 187 ? -9.091 -2.071 11.252 1.00 89.06 187 GLY A O 1
ATOM 1394 N N . GLN A 1 188 ? -10.946 -3.303 10.981 1.00 83.88 188 GLN A N 1
ATOM 1395 C CA . GLN A 1 188 ? -10.653 -3.693 9.603 1.00 83.88 188 GLN A CA 1
ATOM 1396 C C . GLN A 1 188 ? -10.466 -2.470 8.696 1.00 83.88 188 GLN A C 1
ATOM 1398 O O . GLN A 1 188 ? -9.475 -2.389 7.972 1.00 83.88 188 GLN A O 1
ATOM 1403 N N . ARG A 1 189 ? -11.362 -1.481 8.763 1.00 83.88 189 ARG A N 1
ATOM 1404 C CA . ARG A 1 189 ? -11.290 -0.257 7.951 1.00 83.88 189 ARG A CA 1
ATOM 1405 C C . ARG A 1 189 ? -9.993 0.525 8.162 1.00 83.88 189 ARG A C 1
ATOM 1407 O O . ARG A 1 189 ? -9.414 1.002 7.188 1.00 83.88 189 ARG A O 1
ATOM 1414 N N . TYR A 1 190 ? -9.548 0.660 9.408 1.00 82.50 190 TYR A N 1
ATOM 1415 C CA . TYR A 1 190 ? -8.349 1.425 9.759 1.00 82.50 190 TYR A CA 1
ATOM 1416 C C . TYR A 1 190 ? -7.074 0.581 9.857 1.00 82.50 190 TYR A C 1
ATOM 1418 O O . TYR A 1 190 ? -6.008 1.127 10.123 1.00 82.50 190 TYR A O 1
ATOM 1426 N N . GLY A 1 191 ? -7.163 -0.730 9.622 1.00 75.44 191 GLY A N 1
ATOM 1427 C CA . GLY A 1 191 ? -6.016 -1.624 9.706 1.00 75.44 191 GLY A CA 1
ATOM 1428 C C . GLY A 1 191 ? -5.446 -1.734 11.116 1.00 75.44 191 GLY A C 1
ATOM 1429 O O . GLY A 1 191 ? -4.233 -1.764 11.278 1.00 75.44 191 GLY A O 1
ATOM 1430 N N . VAL A 1 192 ? -6.309 -1.768 12.130 1.00 84.69 192 VAL A N 1
ATOM 1431 C CA . VAL A 1 192 ? -5.927 -1.931 13.537 1.00 84.69 192 VAL A CA 1
ATOM 1432 C C . VAL A 1 192 ? -6.767 -3.020 14.187 1.00 84.69 192 VAL A C 1
ATOM 1434 O O . VAL A 1 192 ? -7.895 -3.289 13.771 1.00 84.69 192 VAL A O 1
ATOM 1437 N N . ALA A 1 193 ? -6.238 -3.644 15.236 1.00 85.62 193 ALA A N 1
ATOM 1438 C CA . ALA A 1 193 ? -7.025 -4.574 16.031 1.00 85.62 193 ALA A CA 1
ATOM 1439 C C . ALA A 1 193 ? -8.204 -3.832 16.681 1.00 85.62 193 ALA A C 1
ATOM 1441 O O . ALA A 1 193 ? -8.033 -2.767 17.277 1.00 85.62 193 ALA A O 1
ATOM 1442 N N . TRP A 1 194 ? -9.405 -4.403 16.596 1.00 91.19 194 TRP A N 1
ATOM 1443 C CA . TRP A 1 194 ? -10.594 -3.811 17.212 1.00 91.19 194 TRP A CA 1
ATOM 1444 C C . TRP A 1 194 ? -10.456 -3.689 18.735 1.00 91.19 194 TRP A C 1
ATOM 1446 O O . TRP A 1 194 ? -10.979 -2.747 19.323 1.00 91.19 194 TRP A O 1
ATOM 1456 N N . THR A 1 195 ? -9.695 -4.593 19.357 1.00 91.75 195 THR A N 1
ATOM 1457 C CA . THR A 1 195 ? -9.336 -4.540 20.778 1.00 91.75 195 THR A CA 1
ATOM 1458 C C . THR A 1 195 ? -8.505 -3.304 21.095 1.00 91.75 195 THR A C 1
ATOM 1460 O O . THR A 1 195 ? -8.807 -2.605 22.049 1.00 91.75 195 THR A O 1
ATOM 1463 N N . SER A 1 196 ? -7.547 -2.940 20.237 1.00 89.19 196 SER A N 1
ATOM 1464 C CA . SER A 1 196 ? -6.775 -1.702 20.395 1.00 89.19 196 SER A CA 1
ATOM 1465 C C . SER A 1 196 ? -7.666 -0.458 20.321 1.00 89.19 196 SER A C 1
ATOM 1467 O O . SER A 1 196 ? -7.456 0.493 21.076 1.00 89.19 196 SER A O 1
ATOM 1469 N N . ILE A 1 197 ? -8.698 -0.470 19.466 1.00 92.81 197 ILE A N 1
ATOM 1470 C CA . ILE A 1 197 ? -9.711 0.595 19.448 1.00 92.81 197 ILE A CA 1
ATOM 1471 C C . ILE A 1 197 ? -10.477 0.609 20.771 1.00 92.81 197 ILE A C 1
ATOM 1473 O O . ILE A 1 197 ? -10.649 1.680 21.352 1.00 92.81 197 ILE A O 1
ATOM 1477 N N . ALA A 1 198 ? -10.931 -0.551 21.249 1.00 94.81 198 ALA A N 1
ATOM 1478 C CA . ALA A 1 198 ? -11.678 -0.655 22.495 1.00 94.81 198 ALA A CA 1
ATOM 1479 C C . ALA A 1 198 ? -10.865 -0.109 23.680 1.00 94.81 198 ALA A C 1
ATOM 1481 O O . ALA A 1 198 ? -11.301 0.835 24.339 1.00 94.81 198 ALA A O 1
ATOM 1482 N N . ASP A 1 199 ? -9.640 -0.608 23.857 1.00 91.25 199 ASP A N 1
ATOM 1483 C CA . ASP A 1 199 ? -8.715 -0.218 24.920 1.00 91.25 199 ASP A CA 1
ATOM 1484 C C . ASP A 1 199 ? -8.424 1.284 24.884 1.00 91.25 199 ASP A C 1
ATOM 1486 O O . ASP A 1 199 ? -8.518 1.976 25.900 1.00 91.25 199 ASP A O 1
ATOM 1490 N N . ARG A 1 200 ? -8.136 1.826 23.691 1.00 93.00 200 ARG A N 1
ATOM 1491 C CA . ARG A 1 200 ? -7.827 3.252 23.516 1.00 93.00 200 ARG A CA 1
ATOM 1492 C C . ARG A 1 200 ? -9.004 4.163 23.859 1.00 93.00 200 ARG A C 1
ATOM 1494 O O . ARG A 1 200 ? -8.783 5.310 24.244 1.00 93.00 200 ARG A O 1
ATOM 1501 N N . ASN A 1 201 ? -10.228 3.672 23.695 1.00 95.31 201 ASN A N 1
ATOM 1502 C CA . ASN A 1 201 ? -11.458 4.424 23.938 1.00 95.31 201 ASN A CA 1
ATOM 1503 C C . ASN A 1 201 ? -12.141 4.052 25.259 1.00 95.31 201 ASN A C 1
ATOM 1505 O O . ASN A 1 201 ? -13.253 4.511 25.507 1.00 95.31 201 ASN A O 1
ATOM 1509 N N . GLY A 1 202 ? -11.500 3.231 26.099 1.00 95.38 202 GLY A N 1
ATOM 1510 C CA . GLY A 1 202 ? -12.069 2.778 27.370 1.00 95.38 202 GLY A CA 1
ATOM 1511 C C . GLY A 1 202 ? -13.335 1.929 27.217 1.00 95.38 202 GLY A C 1
ATOM 1512 O O . GLY A 1 202 ? -14.129 1.848 28.152 1.00 95.38 202 GLY A O 1
ATOM 1513 N N . ILE A 1 203 ? -13.541 1.312 26.052 1.00 96.94 203 ILE A N 1
ATOM 1514 C CA . ILE A 1 203 ? -14.689 0.449 25.776 1.00 96.94 203 ILE A CA 1
ATOM 1515 C C . ILE A 1 203 ? -14.383 -0.941 26.333 1.00 96.94 203 ILE A C 1
ATOM 1517 O O . ILE A 1 203 ? -13.370 -1.548 25.992 1.00 96.94 203 ILE A O 1
ATOM 1521 N N . ARG A 1 204 ? -15.271 -1.451 27.184 1.00 95.31 204 ARG A N 1
ATOM 1522 C CA . ARG A 1 204 ? -15.165 -2.776 27.813 1.00 95.31 204 ARG A CA 1
ATOM 1523 C C . ARG A 1 204 ? -16.337 -3.653 27.397 1.00 95.31 204 ARG A C 1
ATOM 1525 O O . ARG A 1 204 ? -17.286 -3.144 26.801 1.00 95.31 204 ARG A O 1
ATOM 1532 N N . ASP A 1 205 ? -16.263 -4.942 27.724 1.00 93.31 205 ASP A N 1
ATOM 1533 C CA . ASP A 1 205 ? -17.375 -5.888 27.580 1.00 93.31 205 ASP A CA 1
ATOM 1534 C C . ASP A 1 205 ? -18.695 -5.256 28.078 1.00 93.31 205 ASP A C 1
ATOM 1536 O O . ASP A 1 205 ? -18.689 -4.635 29.149 1.00 93.31 205 ASP A O 1
ATOM 1540 N N . PRO A 1 206 ? -19.795 -5.298 27.297 1.00 94.56 206 PRO A N 1
ATOM 1541 C CA . PRO A 1 206 ? -20.031 -6.085 26.072 1.00 94.56 206 PRO A CA 1
ATOM 1542 C C . PRO A 1 206 ? -19.583 -5.427 24.744 1.00 94.56 206 PRO A C 1
ATOM 1544 O O . PRO A 1 206 ? -20.087 -5.760 23.675 1.00 94.56 206 PRO A O 1
ATOM 1547 N N . TYR A 1 207 ? -18.642 -4.479 24.787 1.00 95.44 207 TYR A N 1
ATOM 1548 C CA . TYR A 1 207 ? -18.012 -3.815 23.632 1.00 95.44 207 TYR A CA 1
ATOM 1549 C C . TYR A 1 207 ? -18.962 -3.019 22.724 1.00 95.44 207 TYR A C 1
ATOM 1551 O O . TYR A 1 207 ? -18.757 -2.911 21.512 1.00 95.44 207 TYR A O 1
ATOM 1559 N N . LEU A 1 208 ? -19.998 -2.428 23.321 1.00 95.81 208 LEU A N 1
ATOM 1560 C CA . LEU A 1 208 ? -20.986 -1.633 22.598 1.00 95.81 208 LEU A CA 1
ATOM 1561 C C . LEU A 1 208 ? -20.410 -0.300 22.114 1.00 95.81 208 LEU A C 1
ATOM 1563 O O . LEU A 1 208 ? -19.709 0.406 22.842 1.00 95.81 208 LEU A O 1
ATOM 1567 N N . ILE A 1 209 ? -20.785 0.054 20.887 1.00 97.44 209 ILE A N 1
ATOM 1568 C CA . ILE A 1 209 ? -20.588 1.378 20.303 1.00 97.44 209 ILE A CA 1
ATOM 1569 C C . ILE A 1 209 ? -21.918 1.921 19.792 1.00 97.44 209 ILE A C 1
ATOM 1571 O O . ILE A 1 209 ? -22.799 1.158 19.397 1.00 97.44 209 ILE A O 1
ATOM 1575 N N . TYR A 1 210 ? -22.048 3.243 19.783 1.00 97.12 210 TYR A N 1
ATOM 1576 C CA . TYR A 1 210 ? -23.281 3.929 19.403 1.00 97.12 210 TYR A CA 1
ATOM 1577 C C . TYR A 1 210 ? -23.059 4.818 18.185 1.00 97.12 210 TYR A C 1
ATOM 1579 O O . TYR A 1 210 ? -22.011 5.448 18.052 1.00 97.12 210 TYR A O 1
ATOM 1587 N N . VAL A 1 211 ? -24.058 4.913 17.306 1.00 97.62 211 VAL A N 1
ATOM 1588 C CA . VAL A 1 211 ? -24.022 5.838 16.163 1.00 97.62 211 VAL A CA 1
ATOM 1589 C C . VAL A 1 211 ? -23.755 7.263 16.659 1.00 97.62 211 VAL A C 1
ATOM 1591 O O . VAL A 1 211 ? -24.356 7.715 17.631 1.00 97.62 211 VAL A O 1
ATOM 1594 N N . GLY A 1 212 ? -22.823 7.963 16.011 1.00 96.69 212 GLY A N 1
ATOM 1595 C CA . GLY A 1 212 ? -22.371 9.297 16.413 1.00 96.69 212 GLY A CA 1
ATOM 1596 C C . GLY A 1 212 ? -21.243 9.308 17.452 1.00 96.69 212 GLY A C 1
ATOM 1597 O O . GLY A 1 212 ? -20.594 10.343 17.627 1.00 96.69 212 GLY A O 1
ATOM 1598 N N . GLN A 1 213 ? -20.937 8.176 18.097 1.00 97.44 213 GLN A N 1
ATOM 1599 C CA . GLN A 1 213 ? -19.813 8.072 19.027 1.00 97.44 213 GLN A CA 1
ATOM 1600 C C . GLN A 1 213 ? -18.490 8.350 18.310 1.00 97.44 213 GLN A C 1
ATOM 1602 O O . GLN A 1 213 ? -18.238 7.866 17.207 1.00 97.44 213 GLN A O 1
ATOM 1607 N N . ARG A 1 214 ? -17.624 9.135 18.953 1.00 96.69 214 ARG A N 1
ATOM 1608 C CA . ARG A 1 214 ? -16.287 9.462 18.452 1.00 96.69 214 ARG A CA 1
ATOM 1609 C C . ARG A 1 214 ? -15.268 8.498 19.048 1.00 96.69 214 ARG A C 1
ATOM 1611 O O . ARG A 1 214 ? -15.108 8.460 20.262 1.00 96.69 214 ARG A O 1
ATOM 1618 N N . LEU A 1 215 ? -14.572 7.759 18.193 1.00 95.31 215 LEU A N 1
ATOM 1619 C CA . LEU A 1 215 ? -13.531 6.803 18.555 1.00 95.31 215 LEU A CA 1
ATOM 1620 C C . LEU A 1 215 ? -12.158 7.321 18.135 1.00 95.31 215 LEU A C 1
ATOM 1622 O O . LEU A 1 215 ? -11.951 7.692 16.981 1.00 95.31 215 LEU A O 1
ATOM 1626 N N . LEU A 1 216 ? -11.209 7.314 19.063 1.00 91.19 216 LEU A N 1
ATOM 1627 C CA . LEU A 1 216 ? -9.788 7.494 18.819 1.00 91.19 216 LEU A CA 1
ATOM 1628 C C . LEU A 1 216 ? -9.197 6.207 18.238 1.00 91.19 216 LEU A C 1
ATOM 1630 O O . LEU A 1 216 ? -9.141 5.178 18.904 1.00 91.19 216 LEU A O 1
ATOM 1634 N N . ILE A 1 217 ? -8.740 6.276 16.997 1.00 88.31 217 ILE A N 1
ATOM 1635 C CA . ILE A 1 217 ? -8.095 5.187 16.281 1.00 88.31 217 ILE A CA 1
ATOM 1636 C C . ILE A 1 217 ? -6.606 5.499 16.205 1.00 88.31 217 ILE A C 1
ATOM 1638 O O . ILE A 1 217 ? -6.208 6.428 15.506 1.00 88.31 217 ILE A O 1
ATOM 1642 N N . SER A 1 218 ? -5.791 4.747 16.932 1.00 81.44 218 SER A N 1
ATOM 1643 C CA . SER A 1 218 ? -4.337 4.855 16.842 1.00 81.44 218 SER A CA 1
ATOM 1644 C C . SER A 1 218 ? -3.841 3.890 15.784 1.00 81.44 218 SER A C 1
ATOM 1646 O O . SER A 1 218 ? -3.980 2.683 15.965 1.00 81.44 218 SER A O 1
ATOM 1648 N N . TYR A 1 219 ? -3.266 4.417 14.711 1.00 70.69 219 TYR A N 1
ATOM 1649 C CA . TYR A 1 219 ? -2.470 3.623 13.791 1.00 70.69 219 TYR A CA 1
ATOM 1650 C C . TYR A 1 219 ? -1.143 4.298 13.553 1.00 70.69 219 TYR A C 1
ATOM 1652 O O . TYR A 1 219 ? -1.036 5.389 12.939 1.00 70.69 219 TYR A O 1
#

Nearest PDB structures (foldseek):
  7nsx-assembly1_AAA  TM=8.508E-01  e=1.051E-11  Drosophila melanogaster
  1yck-assembly1_A  TM=8.524E-01  e=7.649E-11  Homo sapiens
  7nsy-assembly1_AAA  TM=8.252E-01  e=4.595E-10  Drosophila melanogaster
  3cor-assembly1_C  TM=8.604E-01  e=2.428E-09  Camelus dromedarius
  1z6i-assembly1_A  TM=8.298E-01  e=1.059E-08  Drosophila melanogaster

Radius of gyration: 17.09 Å; Cα contacts (8 Å, |Δi|>4): 501; chains: 1; bounding box: 46×35×48 Å